Protein AF-A0A9P8KDK9-F1 (afdb_monomer_lite)

Structure (mmCIF, N/CA/C/O backbone):
data_AF-A0A9P8KDK9-F1
#
_entry.id   AF-A0A9P8KDK9-F1
#
loop_
_atom_site.group_PDB
_atom_site.id
_atom_site.type_symbol
_atom_site.label_atom_id
_atom_site.label_alt_id
_atom_site.label_comp_id
_atom_site.label_asym_id
_atom_site.label_entity_id
_atom_site.label_seq_id
_atom_site.pdbx_PDB_ins_code
_atom_site.Cartn_x
_atom_site.Cartn_y
_atom_site.Cartn_z
_atom_site.occupancy
_atom_site.B_iso_or_equiv
_atom_site.auth_seq_id
_atom_site.auth_comp_id
_atom_site.auth_asym_id
_atom_site.auth_atom_id
_atom_site.pdbx_PDB_model_num
ATOM 1 N N . MET A 1 1 ? -22.187 31.743 -81.366 1.00 43.03 1 MET A N 1
ATOM 2 C CA . MET A 1 1 ? -22.066 30.396 -80.766 1.00 43.03 1 MET A CA 1
ATOM 3 C C . MET A 1 1 ? -20.743 30.324 -80.025 1.00 43.03 1 MET A C 1
ATOM 5 O O . MET A 1 1 ? -19.782 30.905 -80.509 1.00 43.03 1 MET A O 1
ATOM 9 N N . SER A 1 2 ? -20.745 29.620 -78.890 1.00 43.44 2 SER A N 1
ATOM 10 C CA . SER A 1 2 ? -19.599 29.272 -78.032 1.00 43.44 2 SER A CA 1
ATOM 11 C C . SER A 1 2 ? -19.179 30.326 -77.003 1.00 43.44 2 SER A C 1
ATOM 13 O O . SER A 1 2 ? -18.434 31.257 -77.286 1.00 43.44 2 SER A O 1
ATOM 15 N N . GLY A 1 3 ? -19.681 30.134 -75.779 1.00 43.19 3 GLY A N 1
ATOM 16 C CA . GLY A 1 3 ? -19.192 30.788 -74.572 1.00 43.19 3 GLY A CA 1
ATOM 17 C C . GLY A 1 3 ? -17.950 30.091 -74.017 1.00 43.19 3 GLY A C 1
ATOM 18 O O . GLY A 1 3 ? -17.788 28.879 -74.155 1.00 43.19 3 GLY A O 1
ATOM 19 N N . SER A 1 4 ? -17.093 30.863 -73.358 1.00 47.72 4 SER A N 1
ATOM 20 C CA . SER A 1 4 ? -15.964 30.366 -72.577 1.00 47.72 4 SER A CA 1
ATOM 21 C C . SER A 1 4 ? -16.089 30.859 -71.135 1.00 47.72 4 SER A C 1
ATOM 23 O O . SER A 1 4 ? -16.195 32.045 -70.840 1.00 47.72 4 SER A O 1
ATOM 25 N N . ASN A 1 5 ? -16.158 29.879 -70.242 1.00 49.62 5 ASN A N 1
ATOM 26 C CA . ASN A 1 5 ? -16.384 29.981 -68.811 1.00 49.62 5 ASN A CA 1
ATOM 27 C C . ASN A 1 5 ? -15.038 30.186 -68.091 1.00 49.62 5 ASN A C 1
ATOM 29 O O . ASN A 1 5 ? -14.255 29.241 -67.999 1.00 49.62 5 ASN A O 1
ATOM 33 N N . THR A 1 6 ? -14.752 31.383 -67.573 1.00 49.34 6 THR A N 1
ATOM 34 C CA . THR A 1 6 ? -13.559 31.645 -66.744 1.00 49.34 6 THR A CA 1
ATOM 35 C C . THR A 1 6 ? -13.948 31.720 -65.269 1.00 49.34 6 THR A C 1
ATOM 37 O O . THR A 1 6 ? -14.396 32.742 -64.755 1.00 49.34 6 THR A O 1
ATOM 40 N N . ARG A 1 7 ? -13.780 30.594 -64.570 1.00 50.25 7 ARG A N 1
ATOM 41 C CA . ARG A 1 7 ? -13.957 30.463 -63.118 1.00 50.25 7 ARG A CA 1
ATOM 42 C C . ARG A 1 7 ? -12.777 31.134 -62.388 1.00 50.25 7 ARG A C 1
ATOM 44 O O . ARG A 1 7 ? -11.635 30.816 -62.719 1.00 50.25 7 ARG A O 1
ATOM 51 N N . PRO A 1 8 ? -12.995 32.000 -61.382 1.00 54.03 8 PRO A N 1
ATOM 52 C CA . PRO A 1 8 ? -11.895 32.544 -60.586 1.00 54.03 8 PRO A CA 1
ATOM 53 C C . PRO A 1 8 ? -11.251 31.447 -59.713 1.00 54.03 8 PRO A C 1
ATOM 55 O O . PRO A 1 8 ? -11.955 30.536 -59.256 1.00 54.03 8 PRO A O 1
ATOM 58 N N . PRO A 1 9 ? -9.930 31.501 -59.447 1.00 51.53 9 PRO A N 1
ATOM 59 C CA . PRO A 1 9 ? -9.278 30.524 -58.588 1.00 51.53 9 PRO A CA 1
ATOM 60 C C . PRO A 1 9 ? -9.748 30.698 -57.140 1.00 51.53 9 PRO A C 1
ATOM 62 O O . PRO A 1 9 ? -9.642 31.769 -56.542 1.00 5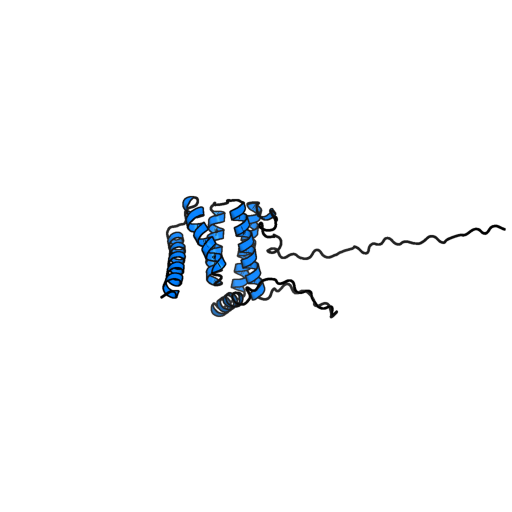1.53 9 PRO A O 1
ATOM 65 N N . ALA A 1 10 ? -10.254 29.612 -56.560 1.00 46.31 10 ALA A N 1
ATOM 66 C CA . ALA A 1 10 ? -10.565 29.536 -55.144 1.00 46.31 10 ALA A CA 1
ATOM 67 C C . ALA A 1 10 ? -9.268 29.664 -54.331 1.00 46.31 10 ALA A C 1
ATOM 69 O O . ALA A 1 10 ? -8.471 28.727 -54.259 1.00 46.31 10 ALA A O 1
ATOM 70 N N . ARG A 1 11 ? -9.071 30.814 -53.681 1.00 48.59 11 ARG A N 1
ATOM 71 C CA . ARG A 1 11 ? -8.107 30.973 -52.587 1.00 48.59 11 ARG A CA 1
ATOM 72 C C . ARG A 1 11 ? -8.566 30.089 -51.418 1.00 48.59 11 ARG A C 1
ATOM 74 O O . ARG A 1 11 ? -9.269 30.538 -50.520 1.00 48.59 11 ARG A O 1
ATOM 81 N N . ARG A 1 12 ? -8.196 28.806 -51.428 1.00 54.41 12 ARG A N 1
ATOM 82 C CA . ARG A 1 12 ? -8.195 27.986 -50.212 1.00 54.41 12 ARG A CA 1
ATOM 83 C C . ARG A 1 12 ? -6.975 28.410 -49.402 1.00 54.41 12 ARG A C 1
ATOM 85 O O . ARG A 1 12 ? -5.857 28.012 -49.711 1.00 54.41 12 ARG A O 1
ATOM 92 N N . GLY A 1 13 ? -7.186 29.266 -48.403 1.00 53.56 13 GLY A N 1
ATOM 93 C CA . GLY A 1 13 ? -6.210 29.412 -47.327 1.00 53.56 13 GLY A CA 1
ATOM 94 C C . GLY A 1 13 ? -5.983 28.041 -46.677 1.00 53.56 13 GLY A C 1
ATOM 95 O O . GLY A 1 13 ? -6.930 27.250 -46.612 1.00 53.56 13 GLY A O 1
ATOM 96 N N . PRO A 1 14 ? -4.759 27.710 -46.238 1.00 46.19 14 PRO A N 1
ATOM 97 C CA . PRO A 1 14 ? -4.524 26.459 -45.539 1.00 46.19 14 PRO A CA 1
ATOM 98 C C . PRO A 1 14 ? -5.409 26.431 -44.293 1.00 46.19 14 PRO A C 1
ATOM 100 O O . PRO A 1 14 ? -5.368 27.343 -43.466 1.00 46.19 14 PRO A O 1
ATOM 103 N N . SER A 1 15 ? -6.228 25.389 -44.171 1.00 53.44 15 SER A N 1
ATOM 104 C CA . SER A 1 15 ? -6.971 25.059 -42.960 1.00 53.44 15 SER A CA 1
ATOM 105 C C . SER A 1 15 ? -5.979 24.701 -41.848 1.00 53.44 15 SER A C 1
ATOM 107 O O . SER A 1 15 ? -5.764 23.539 -41.529 1.00 53.44 15 SER A O 1
ATOM 109 N N . GLY A 1 16 ? -5.348 25.716 -41.260 1.00 50.84 16 GLY A N 1
ATOM 110 C CA . GLY A 1 16 ? -4.468 25.615 -40.096 1.00 50.84 16 GLY A CA 1
ATOM 111 C C . GLY A 1 16 ? -5.229 25.631 -38.768 1.00 50.84 16 GLY A C 1
ATOM 112 O O . GLY A 1 16 ? -4.697 26.105 -37.772 1.00 50.84 16 GLY A O 1
ATOM 113 N N . ALA A 1 17 ? -6.478 25.157 -38.738 1.00 50.16 17 ALA A N 1
ATOM 114 C CA . ALA A 1 17 ? -7.355 25.241 -37.566 1.00 50.16 17 ALA A CA 1
ATOM 115 C C . ALA A 1 17 ? -7.417 23.945 -36.731 1.00 50.16 17 ALA A C 1
ATOM 117 O O . ALA A 1 17 ? -8.322 23.776 -35.925 1.00 50.16 17 ALA A O 1
ATOM 118 N N . TRP A 1 18 ? -6.439 23.046 -36.882 1.00 46.06 18 TRP A N 1
ATOM 119 C CA . TRP A 1 18 ? -6.194 21.940 -35.936 1.00 46.06 18 TRP A CA 1
ATOM 120 C C . TRP A 1 18 ? -5.033 22.253 -34.978 1.00 46.06 18 TRP A C 1
ATOM 122 O O . TRP A 1 18 ? -4.426 21.375 -34.367 1.00 46.06 18 TRP A O 1
ATOM 132 N N . GLY A 1 19 ? -4.688 23.536 -34.860 1.00 50.25 19 GLY A N 1
ATOM 133 C CA . GLY A 1 19 ? -3.654 24.022 -33.968 1.00 50.25 19 GLY A CA 1
ATOM 134 C C . GLY A 1 19 ? -4.139 24.066 -32.525 1.00 50.25 19 GLY A C 1
ATOM 135 O O . GLY A 1 19 ? -4.792 25.022 -32.126 1.00 50.25 19 GLY A O 1
ATOM 136 N N . ARG A 1 20 ? -3.685 23.081 -31.743 1.00 52.00 20 ARG A N 1
ATOM 137 C CA . ARG A 1 20 ? -3.610 23.081 -30.270 1.00 52.00 20 ARG A CA 1
ATOM 138 C C . ARG A 1 20 ? -4.911 22.713 -29.551 1.00 52.00 20 ARG A C 1
ATOM 140 O O . ARG A 1 20 ? -5.388 23.455 -28.695 1.00 52.00 20 ARG A O 1
ATOM 147 N N . LEU A 1 21 ? -5.382 21.480 -29.751 1.00 44.53 21 LEU A N 1
ATOM 148 C CA . LEU A 1 21 ? -5.966 20.778 -28.608 1.00 44.53 21 LEU A CA 1
ATOM 149 C C . LEU A 1 21 ? -4.841 20.702 -27.562 1.00 44.53 21 LEU A C 1
ATOM 151 O O . LEU A 1 21 ? -3.852 19.998 -27.777 1.00 44.53 21 LEU A O 1
ATOM 155 N N . ARG A 1 22 ? -4.907 21.513 -26.494 1.00 47.88 22 ARG A N 1
ATOM 156 C CA . ARG A 1 22 ? -4.013 21.320 -25.346 1.00 47.88 22 ARG A CA 1
ATOM 157 C C . ARG A 1 22 ? -4.176 19.857 -24.959 1.00 47.88 22 ARG A C 1
ATOM 159 O O . ARG A 1 22 ? -5.299 19.438 -24.687 1.00 47.88 22 ARG A O 1
ATOM 166 N N . GLN A 1 23 ? -3.086 19.088 -24.984 1.00 44.66 23 GLN A N 1
ATOM 167 C CA . GLN A 1 23 ? -3.099 17.765 -24.373 1.00 44.66 23 GLN A CA 1
ATOM 168 C C . GLN A 1 23 ? -3.705 17.942 -22.979 1.00 44.66 23 GLN A C 1
ATOM 170 O O . GLN A 1 23 ? -3.237 18.833 -22.253 1.00 44.66 23 GLN A O 1
ATOM 175 N N . PRO A 1 24 ? -4.757 17.180 -22.627 1.00 46.91 24 PRO A N 1
ATOM 176 C CA . PRO A 1 24 ? -5.253 17.187 -21.267 1.00 46.91 24 PRO A CA 1
ATOM 177 C C . PRO A 1 24 ? -4.039 16.994 -20.363 1.00 46.91 24 PRO A C 1
ATOM 179 O O . PRO A 1 24 ? -3.206 16.123 -20.628 1.00 46.91 24 PRO A O 1
ATOM 182 N N . GLN A 1 25 ? -3.867 17.864 -19.371 1.00 53.84 25 GLN A N 1
ATOM 183 C CA . GLN A 1 25 ? -2.883 17.625 -18.323 1.00 53.84 25 GLN A CA 1
ATOM 184 C C . GLN A 1 25 ? -3.418 16.436 -17.525 1.00 53.84 25 GLN A C 1
ATOM 186 O O . GLN A 1 25 ? -4.153 16.613 -16.562 1.00 53.84 25 GLN A O 1
ATOM 191 N N . ILE A 1 26 ? -3.159 15.229 -18.033 1.00 63.72 26 ILE A N 1
ATOM 192 C CA . ILE A 1 26 ? -3.580 13.979 -17.412 1.00 63.72 26 ILE A CA 1
ATOM 193 C C . ILE A 1 26 ? -2.848 13.911 -16.083 1.00 63.72 26 ILE A C 1
ATOM 195 O O . ILE A 1 26 ? -1.622 14.056 -16.033 1.00 63.72 26 ILE A O 1
ATOM 199 N N . ASP A 1 27 ? -3.611 13.720 -15.015 1.00 75.31 27 ASP A N 1
ATOM 200 C CA . ASP A 1 27 ? -3.065 13.611 -13.681 1.00 75.31 27 ASP A CA 1
ATOM 201 C C . ASP A 1 27 ? -1.980 12.508 -13.656 1.00 75.31 27 ASP A C 1
ATOM 203 O O . ASP A 1 27 ? -2.247 11.382 -14.083 1.00 75.31 27 ASP A O 1
ATOM 207 N N . PRO A 1 28 ? -0.769 12.792 -13.136 1.00 74.06 28 PRO A N 1
ATOM 208 C CA . PRO A 1 28 ? 0.263 11.818 -12.779 1.00 74.06 28 PRO A CA 1
ATOM 209 C C . PRO A 1 28 ? -0.184 10.413 -12.344 1.00 74.06 28 PRO A C 1
ATOM 211 O O . PRO A 1 28 ? 0.481 9.434 -12.695 1.00 74.06 28 PRO A O 1
ATOM 214 N N . LEU A 1 29 ? -1.259 10.317 -11.557 1.00 77.19 29 LEU A N 1
ATOM 215 C CA . LEU A 1 29 ? -1.807 9.077 -11.003 1.00 77.19 29 LEU A CA 1
ATOM 216 C C . LEU A 1 29 ? -2.883 8.435 -11.890 1.00 77.19 29 LEU A C 1
ATOM 218 O O . LEU A 1 29 ? -3.145 7.233 -11.786 1.00 77.19 29 LEU A O 1
ATOM 222 N N . GLU A 1 30 ? -3.442 9.200 -12.821 1.00 76.62 30 GLU A N 1
ATOM 223 C CA . GLU A 1 30 ? -4.403 8.747 -13.826 1.00 76.62 30 GLU A CA 1
ATOM 224 C C . GLU A 1 30 ? -3.751 8.330 -15.148 1.00 76.62 30 GLU A C 1
ATOM 226 O O . GLU A 1 30 ? -4.401 7.665 -15.950 1.00 76.62 30 GLU A O 1
ATOM 231 N N . VAL A 1 31 ? -2.460 8.634 -15.343 1.00 72.62 31 VAL A N 1
ATOM 232 C CA . VAL A 1 31 ? -1.668 8.280 -16.542 1.00 72.62 31 VAL A CA 1
ATOM 233 C C . VAL A 1 31 ? -1.753 6.792 -16.901 1.00 72.62 31 VAL A C 1
ATOM 235 O O . VAL A 1 31 ? -1.668 6.445 -18.079 1.00 72.62 31 VAL A O 1
ATOM 238 N N . TYR A 1 32 ? -1.908 5.914 -15.906 1.00 72.88 32 TYR A N 1
ATOM 239 C CA . TYR A 1 32 ? -2.019 4.473 -16.116 1.00 72.88 32 TYR A CA 1
ATOM 240 C C . TYR A 1 32 ? -3.462 3.994 -15.952 1.00 72.88 32 TYR A C 1
ATOM 242 O O . TYR A 1 32 ? -4.161 4.369 -15.009 1.00 72.88 32 TYR A O 1
ATOM 250 N N . GLY A 1 33 ? -3.898 3.138 -16.869 1.00 64.62 33 GLY A N 1
ATOM 251 C CA . GLY A 1 33 ? -5.125 2.352 -16.771 1.00 64.62 33 GLY A CA 1
ATOM 252 C C . GLY A 1 33 ? -4.976 1.121 -15.870 1.00 64.62 33 GLY A C 1
ATOM 253 O O . GLY A 1 33 ? -3.914 0.855 -15.311 1.00 64.62 33 GLY A O 1
ATOM 254 N N . LEU A 1 34 ? -6.070 0.371 -15.716 1.00 60.44 34 LEU A N 1
ATOM 255 C CA . LEU A 1 34 ? -6.060 -0.913 -15.011 1.00 60.44 34 LEU A CA 1
ATOM 256 C C . LEU A 1 34 ? -5.533 -2.011 -15.949 1.00 60.44 34 LEU A C 1
ATOM 258 O O . LEU A 1 34 ? -6.008 -2.085 -17.087 1.00 60.44 34 LEU A O 1
ATOM 262 N N . PRO A 1 35 ? -4.654 -2.915 -15.482 1.00 58.88 35 PRO A N 1
ATOM 263 C CA . PRO A 1 35 ? -4.254 -4.101 -16.241 1.00 58.88 35 PRO A CA 1
ATOM 264 C C . PRO A 1 35 ? -5.447 -4.945 -16.701 1.00 58.88 35 PRO A C 1
ATOM 266 O O . PRO A 1 35 ? -5.441 -5.464 -17.814 1.00 58.88 35 PRO A O 1
ATOM 269 N N . SER A 1 36 ? -6.517 -4.992 -15.898 1.00 53.47 36 SER A N 1
ATOM 270 C CA . SER A 1 36 ? -7.796 -5.633 -16.244 1.00 53.47 36 SER A CA 1
ATOM 271 C C . SER A 1 36 ? -8.436 -5.098 -17.544 1.00 53.47 36 SER A C 1
ATOM 273 O O . SER A 1 36 ? -9.212 -5.793 -18.192 1.00 53.47 36 SER A O 1
ATOM 275 N N . LYS A 1 37 ? -8.073 -3.882 -17.981 1.00 55.12 37 LYS A N 1
ATOM 276 C CA . LYS A 1 37 ? -8.523 -3.266 -19.244 1.00 55.12 37 LYS A CA 1
ATOM 277 C C . LYS A 1 37 ? -7.508 -3.384 -20.394 1.00 55.12 37 LYS A C 1
ATOM 279 O O . LYS A 1 37 ? -7.700 -2.752 -21.426 1.00 55.12 37 LYS A O 1
ATOM 284 N N . GLY A 1 38 ? -6.439 -4.167 -20.228 1.00 54.22 38 GLY A N 1
ATOM 285 C CA . GLY A 1 38 ? -5.400 -4.378 -21.245 1.00 54.22 38 GLY A CA 1
ATOM 286 C C . GLY A 1 38 ? -4.246 -3.368 -21.220 1.00 54.22 38 GLY A C 1
ATOM 287 O O . GLY A 1 38 ? -3.369 -3.430 -22.077 1.00 54.22 38 GLY A O 1
ATOM 288 N N . GLU A 1 39 ? -4.206 -2.456 -20.243 1.00 67.12 39 GLU A N 1
ATOM 289 C CA . GLU A 1 39 ? -3.112 -1.491 -20.094 1.00 67.12 39 GLU A CA 1
ATOM 290 C C . GLU A 1 39 ? -1.910 -2.133 -19.379 1.00 67.12 39 GLU A C 1
ATOM 292 O O . GLU A 1 39 ? -1.951 -2.392 -18.176 1.00 67.12 39 GLU A O 1
ATOM 297 N N . THR A 1 40 ? -0.815 -2.374 -20.103 1.00 70.75 40 THR A N 1
ATOM 298 C CA . THR A 1 40 ? 0.363 -3.096 -19.583 1.00 70.75 40 THR A CA 1
ATOM 299 C C . THR A 1 40 ? 1.550 -2.198 -19.239 1.00 70.75 40 THR A C 1
ATOM 301 O O . THR A 1 40 ? 2.555 -2.692 -18.736 1.00 70.75 40 THR A O 1
ATOM 304 N N . ARG A 1 41 ? 1.461 -0.875 -19.439 1.00 75.38 41 ARG A N 1
ATOM 305 C CA . ARG A 1 41 ? 2.586 0.047 -19.179 1.00 75.38 41 ARG A CA 1
ATOM 306 C C . ARG A 1 41 ? 3.052 0.052 -17.721 1.00 75.38 41 ARG A C 1
ATOM 308 O O . ARG A 1 41 ? 4.222 0.302 -17.464 1.00 75.38 41 ARG A O 1
ATOM 315 N N . LEU A 1 42 ? 2.165 -0.270 -16.776 1.00 80.25 42 LEU A N 1
ATOM 316 C CA . LEU A 1 42 ? 2.501 -0.392 -15.353 1.00 80.25 42 LEU A CA 1
ATOM 317 C C . LEU A 1 42 ? 3.144 -1.752 -14.990 1.00 80.25 42 LEU A C 1
ATOM 319 O O . LEU A 1 42 ? 3.463 -1.990 -13.829 1.00 80.25 42 LEU A O 1
ATOM 323 N N . ALA A 1 43 ? 3.348 -2.659 -15.952 1.00 80.19 43 ALA A N 1
ATOM 324 C CA . ALA A 1 43 ? 4.014 -3.942 -15.711 1.00 80.19 43 ALA A CA 1
ATOM 325 C C . ALA A 1 43 ? 5.540 -3.812 -15.555 1.00 80.19 43 ALA A C 1
ATOM 327 O O . ALA A 1 43 ? 6.167 -4.686 -14.961 1.00 80.19 43 ALA A O 1
ATOM 328 N N . ASP A 1 44 ? 6.142 -2.733 -16.065 1.00 87.00 44 ASP A N 1
ATOM 329 C CA . ASP A 1 44 ? 7.583 -2.505 -15.954 1.00 87.00 44 ASP A CA 1
ATOM 330 C C . ASP A 1 44 ? 8.002 -2.190 -14.497 1.00 87.00 44 ASP A C 1
ATOM 332 O O . ASP A 1 44 ? 7.456 -1.258 -13.896 1.00 87.00 44 ASP A O 1
ATOM 336 N N . PRO A 1 45 ? 8.987 -2.908 -13.916 1.00 86.69 45 PRO A N 1
ATOM 337 C CA . PRO A 1 45 ? 9.395 -2.731 -12.521 1.00 86.69 45 PRO A CA 1
ATOM 338 C C . PRO A 1 45 ? 9.839 -1.313 -12.151 1.00 86.69 45 PRO A C 1
ATOM 340 O O . PRO A 1 45 ? 9.504 -0.840 -11.063 1.00 86.69 45 PRO A O 1
ATOM 343 N N . LYS A 1 46 ? 10.555 -0.616 -13.045 1.00 89.00 46 LYS A N 1
ATOM 344 C CA . LYS A 1 46 ? 10.997 0.769 -12.797 1.00 89.00 46 LYS A CA 1
ATOM 345 C C . LYS A 1 46 ? 9.805 1.716 -12.780 1.00 89.00 46 LYS A C 1
ATOM 347 O O . LYS A 1 46 ? 9.681 2.561 -11.899 1.00 89.00 46 LYS A O 1
ATOM 352 N N . THR A 1 47 ? 8.890 1.523 -13.724 1.00 88.88 47 THR A N 1
ATOM 353 C CA . THR A 1 47 ? 7.642 2.282 -13.799 1.00 88.88 47 THR A CA 1
ATOM 354 C C . THR A 1 47 ? 6.782 2.088 -12.545 1.00 88.88 47 THR A C 1
ATOM 356 O O . THR A 1 47 ? 6.220 3.060 -12.043 1.00 88.88 47 THR A O 1
ATOM 359 N N . GLN A 1 48 ? 6.721 0.873 -11.988 1.00 90.94 48 GLN A N 1
ATOM 360 C CA . GLN A 1 48 ? 6.030 0.595 -10.720 1.00 90.94 48 GLN A CA 1
ATOM 361 C C . GLN A 1 48 ? 6.630 1.372 -9.547 1.00 90.94 48 GLN A C 1
ATOM 363 O O . GLN A 1 48 ? 5.885 1.950 -8.757 1.00 90.94 48 GLN A O 1
ATOM 368 N N . GLU A 1 49 ? 7.958 1.398 -9.439 1.00 92.50 49 GLU A N 1
ATOM 369 C CA . GLU A 1 49 ? 8.674 2.110 -8.376 1.00 92.50 49 GLU A CA 1
ATOM 370 C C . GLU A 1 49 ? 8.410 3.613 -8.441 1.00 92.50 49 GLU A C 1
ATOM 372 O O . GLU A 1 49 ? 7.930 4.197 -7.469 1.00 92.50 49 GLU A O 1
ATOM 377 N N . THR A 1 50 ? 8.585 4.221 -9.616 1.00 91.81 50 THR A N 1
ATOM 378 C CA . THR A 1 50 ? 8.279 5.644 -9.819 1.00 91.81 50 THR A CA 1
ATOM 379 C C . THR A 1 50 ? 6.802 5.953 -9.568 1.00 91.81 50 THR A C 1
ATOM 381 O O . THR A 1 50 ? 6.458 6.996 -9.011 1.00 91.81 50 THR A O 1
ATOM 384 N N . TYR A 1 51 ? 5.891 5.062 -9.967 1.00 91.75 51 TYR A N 1
ATOM 385 C CA . TYR A 1 51 ? 4.465 5.255 -9.717 1.00 91.75 51 TYR A CA 1
ATOM 386 C C . TYR A 1 51 ? 4.136 5.194 -8.222 1.00 91.75 51 TYR A C 1
ATOM 388 O O . TYR A 1 51 ? 3.383 6.031 -7.725 1.00 91.75 51 TYR A O 1
ATOM 396 N N . PHE A 1 52 ? 4.747 4.263 -7.488 1.00 93.94 52 PHE A N 1
ATOM 397 C CA . PHE A 1 52 ? 4.597 4.162 -6.042 1.00 93.94 52 PHE A CA 1
ATOM 398 C C . PHE A 1 52 ? 5.112 5.405 -5.312 1.00 93.94 52 PHE A C 1
ATOM 400 O O . PHE A 1 52 ? 4.417 5.925 -4.442 1.00 93.94 52 PHE A O 1
ATOM 407 N N . GLU A 1 53 ? 6.269 5.942 -5.700 1.00 93.81 53 GLU A N 1
ATOM 408 C CA . GLU A 1 53 ? 6.791 7.191 -5.130 1.00 93.81 53 GLU A CA 1
ATOM 409 C C . GLU A 1 53 ? 5.803 8.352 -5.294 1.00 93.81 53 GLU A C 1
ATOM 411 O O . GLU A 1 53 ? 5.579 9.121 -4.358 1.00 93.81 53 GLU A O 1
ATOM 416 N N . ARG A 1 54 ? 5.137 8.445 -6.453 1.00 92.62 54 ARG A N 1
ATOM 417 C CA . ARG A 1 54 ? 4.101 9.460 -6.704 1.00 92.62 54 ARG A CA 1
ATOM 418 C C . ARG A 1 54 ? 2.865 9.261 -5.830 1.00 92.62 54 ARG A C 1
ATOM 420 O O . ARG A 1 54 ? 2.331 10.247 -5.322 1.00 92.62 54 ARG A O 1
ATOM 427 N N . ILE A 1 55 ? 2.429 8.013 -5.635 1.00 91.06 55 ILE A N 1
ATOM 428 C CA . ILE A 1 55 ? 1.329 7.671 -4.717 1.00 91.06 55 ILE A CA 1
ATOM 429 C C . ILE A 1 55 ? 1.676 8.139 -3.301 1.00 91.06 55 ILE A C 1
ATOM 431 O O . ILE A 1 55 ? 0.887 8.851 -2.682 1.00 91.06 55 ILE A O 1
ATOM 435 N N . VAL A 1 56 ? 2.858 7.768 -2.798 1.00 92.56 56 VAL A N 1
ATOM 436 C CA . VAL A 1 56 ? 3.300 8.118 -1.442 1.00 92.56 56 VAL A CA 1
ATOM 437 C C . VAL A 1 56 ? 3.416 9.631 -1.287 1.00 92.56 56 VAL A C 1
ATOM 439 O O . VAL A 1 56 ? 2.893 10.180 -0.321 1.00 92.56 56 VAL A O 1
ATOM 442 N N . ALA A 1 57 ? 4.035 10.323 -2.245 1.00 91.19 57 ALA A N 1
ATOM 443 C CA . ALA A 1 57 ? 4.177 11.776 -2.205 1.00 91.19 57 ALA A CA 1
ATOM 444 C C . ALA A 1 57 ? 2.816 12.482 -2.128 1.00 91.19 57 ALA A C 1
ATOM 446 O O . ALA A 1 57 ? 2.634 13.395 -1.320 1.00 91.19 57 ALA A O 1
ATOM 447 N N . ARG A 1 58 ? 1.838 12.037 -2.927 1.00 90.00 58 ARG A N 1
ATOM 448 C CA . ARG A 1 58 ? 0.488 12.604 -2.889 1.00 90.00 58 ARG A CA 1
ATOM 449 C C . ARG A 1 58 ? -0.231 12.287 -1.581 1.00 90.00 58 ARG A C 1
ATOM 451 O O . ARG A 1 58 ? -0.824 13.187 -0.999 1.00 90.00 58 ARG A O 1
ATOM 458 N N . TYR A 1 59 ? -0.132 11.055 -1.089 1.00 88.88 59 TYR A N 1
ATOM 459 C CA . TYR A 1 59 ? -0.697 10.671 0.204 1.00 88.88 59 TYR A CA 1
ATOM 460 C C . TYR A 1 59 ? -0.129 11.520 1.349 1.00 88.88 59 TYR A C 1
ATOM 462 O O . TYR A 1 59 ? -0.883 12.053 2.154 1.00 88.88 59 TYR A O 1
ATOM 470 N N . MET A 1 60 ? 1.188 11.734 1.386 1.00 90.75 60 MET A N 1
ATOM 471 C CA . MET A 1 60 ? 1.810 12.579 2.411 1.00 90.75 60 MET A CA 1
ATOM 472 C C . MET A 1 60 ? 1.379 14.041 2.291 1.00 90.75 60 MET A C 1
ATOM 474 O O . MET A 1 60 ? 1.127 14.685 3.306 1.00 90.75 60 MET A O 1
ATOM 478 N N . LYS A 1 61 ? 1.236 14.560 1.066 1.00 89.56 61 LYS A N 1
ATOM 479 C CA . LYS A 1 61 ? 0.698 15.907 0.835 1.00 89.56 61 LYS A CA 1
ATOM 480 C C . LYS A 1 61 ? -0.751 16.029 1.318 1.00 89.56 61 LYS A C 1
ATOM 482 O O . LYS A 1 61 ? -1.089 17.028 1.947 1.00 89.56 61 LYS A O 1
ATOM 487 N N . PHE A 1 62 ? -1.578 15.016 1.064 1.00 87.50 62 PHE A N 1
ATOM 488 C CA . PHE A 1 62 ? -2.945 14.946 1.573 1.00 87.50 62 PHE A CA 1
ATOM 489 C C . PHE A 1 62 ? -2.959 14.971 3.108 1.00 87.50 62 PHE A C 1
ATOM 491 O O . PHE A 1 62 ? -3.638 15.815 3.696 1.00 87.50 62 PHE A O 1
ATOM 498 N N . CYS A 1 63 ? -2.137 14.143 3.759 1.00 87.50 63 CYS A N 1
ATOM 499 C CA . CYS A 1 63 ? -2.008 14.152 5.215 1.00 87.50 63 CYS A CA 1
ATOM 500 C C . CYS A 1 63 ? -1.548 15.517 5.749 1.00 87.50 63 CYS A C 1
ATOM 502 O O . CYS A 1 63 ? -2.121 16.027 6.702 1.00 87.50 63 CYS A O 1
ATOM 504 N N . ALA A 1 64 ? -0.565 16.152 5.106 1.00 87.88 64 ALA A N 1
ATOM 505 C CA . ALA A 1 64 ? -0.060 17.466 5.508 1.00 87.88 64 ALA A CA 1
ATOM 506 C C . ALA A 1 64 ? -1.090 18.600 5.343 1.00 87.88 64 ALA A C 1
ATOM 508 O O . ALA A 1 64 ? -1.005 19.609 6.039 1.00 87.88 64 ALA A O 1
ATOM 509 N N . SER A 1 65 ? -2.062 18.447 4.437 1.00 86.25 65 SER A N 1
ATOM 510 C CA . SER A 1 65 ? -3.153 19.417 4.257 1.00 86.25 65 SER A CA 1
ATOM 511 C C . SER A 1 65 ? -4.248 19.334 5.329 1.00 86.25 65 SER A C 1
ATOM 513 O O . SER A 1 65 ? -5.069 20.244 5.416 1.00 86.25 65 SER A O 1
ATOM 515 N N . HIS A 1 66 ? -4.227 18.299 6.179 1.00 84.94 66 HIS A N 1
ATOM 516 C CA . HIS A 1 66 ? -5.143 18.122 7.308 1.00 84.94 66 HIS A CA 1
ATOM 517 C C . HIS A 1 66 ? -4.343 18.185 8.623 1.00 84.94 66 HIS A C 1
ATOM 519 O O . HIS A 1 66 ? -3.846 17.166 9.101 1.00 84.94 66 HIS A O 1
ATOM 525 N N . PRO A 1 67 ? -4.171 19.383 9.211 1.00 76.50 67 PRO A N 1
ATOM 526 C CA . PRO A 1 67 ? -3.248 19.592 10.328 1.00 76.50 67 PRO A CA 1
ATOM 527 C C . PRO A 1 67 ? -3.724 18.988 11.658 1.00 76.50 67 PRO A C 1
ATOM 529 O O . PRO A 1 67 ? -2.911 18.810 12.562 1.00 76.50 67 PRO A O 1
ATOM 532 N N . SER A 1 68 ? -5.017 18.676 11.800 1.00 84.06 68 SER A N 1
ATOM 533 C CA . SER A 1 68 ? -5.563 17.991 12.974 1.00 84.06 68 SER A CA 1
ATOM 534 C C . SER A 1 68 ? -5.926 16.543 12.651 1.00 84.06 68 SER A C 1
ATOM 536 O O . SER A 1 68 ? -6.448 16.245 11.575 1.00 84.06 68 SER A O 1
ATOM 538 N N . GLY A 1 69 ? -5.689 15.646 13.615 1.00 80.75 69 GLY A N 1
ATOM 539 C CA . GLY A 1 69 ? -6.058 14.233 13.495 1.00 80.75 69 GLY A CA 1
ATOM 540 C C . GLY A 1 69 ? -7.549 14.040 13.210 1.00 80.75 69 GLY A C 1
ATOM 541 O O . GLY A 1 69 ? -7.893 13.243 12.350 1.00 80.75 69 GLY A O 1
ATOM 542 N N . GLU A 1 70 ? -8.417 14.838 13.838 1.00 81.75 70 GLU A N 1
ATOM 543 C CA . GLU A 1 70 ? -9.871 14.796 13.621 1.00 81.75 70 GLU A CA 1
ATOM 544 C C . GLU A 1 70 ? -10.274 15.188 12.192 1.00 81.75 70 GLU A C 1
ATOM 546 O O . GLU A 1 70 ? -11.136 14.549 11.595 1.00 81.75 70 GLU A O 1
ATOM 551 N N . SER A 1 71 ? -9.634 16.212 11.612 1.00 81.75 71 SER A N 1
ATOM 552 C CA . SER A 1 71 ? -9.905 16.644 10.232 1.00 81.75 71 SER A CA 1
ATOM 553 C C . SER A 1 71 ? -9.435 15.598 9.220 1.00 81.75 71 SER A C 1
ATOM 555 O O . SER A 1 71 ? -10.134 15.304 8.251 1.00 81.75 71 SER A O 1
ATOM 557 N N . LEU A 1 72 ? -8.281 14.977 9.481 1.00 82.88 72 LEU A N 1
ATOM 558 C CA . LEU A 1 72 ? -7.763 13.880 8.670 1.00 82.88 72 LEU A CA 1
ATOM 559 C C . LEU A 1 72 ? -8.680 12.650 8.743 1.00 82.88 72 LEU A C 1
ATOM 561 O O . LEU A 1 72 ? -8.984 12.037 7.721 1.00 82.88 72 LEU A O 1
ATOM 565 N N . GLU A 1 73 ? -9.143 12.305 9.944 1.00 81.31 73 GLU A N 1
ATOM 566 C CA . GLU A 1 73 ? -10.050 11.181 10.161 1.00 81.31 73 GLU A CA 1
ATOM 567 C C . GLU A 1 73 ? -11.400 11.415 9.472 1.00 81.31 73 GLU A C 1
ATOM 569 O O . GLU A 1 73 ? -11.882 10.550 8.744 1.00 81.31 73 GLU A O 1
ATOM 574 N N . ALA A 1 74 ? -11.979 12.611 9.618 1.00 81.56 74 ALA A N 1
ATOM 575 C CA . ALA A 1 74 ? -13.207 12.998 8.928 1.00 81.56 74 ALA A CA 1
ATOM 576 C C . ALA A 1 74 ? -13.053 12.928 7.400 1.00 81.56 74 ALA A C 1
ATOM 578 O O . ALA A 1 74 ? -13.949 12.436 6.707 1.00 81.56 74 ALA A O 1
ATOM 579 N N . ALA A 1 75 ? -11.904 13.357 6.869 1.00 81.06 75 ALA A N 1
ATOM 580 C CA . ALA A 1 75 ? -11.610 13.258 5.446 1.00 81.06 75 ALA A CA 1
ATOM 581 C C . ALA A 1 75 ? -11.518 11.795 4.982 1.00 81.06 75 ALA A C 1
ATOM 583 O O . ALA A 1 75 ? -12.068 11.462 3.931 1.00 81.06 75 ALA A O 1
ATOM 584 N N . PHE A 1 76 ? -10.918 10.900 5.774 1.00 81.25 76 PHE A N 1
ATOM 585 C CA . PHE A 1 76 ? -10.918 9.463 5.486 1.00 81.25 76 PHE A CA 1
ATOM 586 C C . PHE A 1 76 ? -12.325 8.848 5.532 1.00 81.25 76 PHE A C 1
ATOM 588 O O . PHE A 1 76 ? -12.672 8.084 4.631 1.00 81.25 76 PHE A O 1
ATOM 595 N N . HIS A 1 77 ? -13.160 9.214 6.511 1.00 77.31 77 HIS A N 1
ATOM 596 C CA . HIS A 1 77 ? -14.539 8.708 6.625 1.00 77.31 77 HIS A CA 1
ATOM 597 C C . HIS A 1 77 ? -15.452 9.186 5.493 1.00 77.31 77 HIS A C 1
ATOM 599 O O . HIS A 1 77 ? -16.352 8.458 5.079 1.00 77.31 77 HIS A O 1
ATOM 605 N N . SER A 1 78 ? -15.214 10.385 4.952 1.00 73.81 78 SER A N 1
ATOM 606 C CA . SER A 1 78 ? -16.025 10.947 3.860 1.00 73.81 78 SER A CA 1
ATOM 607 C C . SER A 1 78 ? -15.999 10.113 2.567 1.00 73.81 78 SER A C 1
ATOM 609 O O . SER A 1 78 ? -16.870 10.259 1.711 1.00 73.81 78 SER A O 1
ATOM 611 N N . LEU A 1 79 ? -15.026 9.209 2.434 1.00 68.12 79 LEU A N 1
ATOM 612 C CA . LEU A 1 79 ? -14.820 8.377 1.249 1.00 68.12 79 LEU A CA 1
ATOM 613 C C . LEU A 1 79 ? -15.716 7.140 1.218 1.00 68.12 79 LEU A C 1
ATOM 615 O O . LEU A 1 79 ? -16.075 6.686 0.133 1.00 68.12 79 LEU A O 1
ATOM 619 N N . ASP A 1 80 ? -16.083 6.613 2.388 1.00 59.88 80 ASP A N 1
ATOM 620 C CA . ASP A 1 80 ? -16.871 5.380 2.521 1.00 59.88 80 ASP A CA 1
ATOM 621 C C . ASP A 1 80 ? -18.251 5.542 1.847 1.00 59.88 80 ASP A C 1
ATOM 623 O O . ASP A 1 80 ? -18.736 4.669 1.129 1.00 59.88 80 ASP A O 1
ATOM 627 N N . ILE A 1 81 ? -18.820 6.749 1.951 1.00 46.72 81 ILE A N 1
ATOM 628 C CA . ILE A 1 81 ? -20.162 7.106 1.463 1.00 46.72 81 ILE A CA 1
ATOM 629 C C . ILE A 1 81 ? -20.211 7.281 -0.069 1.00 46.72 81 ILE A C 1
ATOM 631 O O . ILE A 1 81 ? -21.274 7.150 -0.676 1.00 46.72 81 ILE A O 1
ATOM 635 N N . ASN A 1 82 ? -19.075 7.528 -0.730 1.00 44.97 82 ASN A N 1
ATOM 636 C CA . ASN A 1 82 ? -19.033 7.861 -2.160 1.00 44.97 82 ASN A CA 1
ATOM 637 C C . ASN A 1 82 ? -18.628 6.688 -3.069 1.00 44.97 82 ASN A C 1
ATOM 639 O O . ASN A 1 82 ? -18.404 6.878 -4.265 1.00 44.97 82 ASN A O 1
ATOM 643 N N . SER A 1 83 ? -18.577 5.469 -2.529 1.00 43.03 83 SER A N 1
ATOM 644 C CA . SER A 1 83 ? -18.243 4.221 -3.228 1.00 43.03 83 SER A CA 1
ATOM 645 C C . SER A 1 83 ? -19.365 3.705 -4.158 1.00 43.03 83 SER A C 1
ATOM 647 O O . SER A 1 83 ? -19.499 2.504 -4.392 1.00 43.03 83 SER A O 1
ATOM 649 N N . SER A 1 84 ? -20.159 4.603 -4.757 1.00 38.47 84 SER A N 1
ATOM 650 C CA . SER A 1 84 ? -21.124 4.244 -5.801 1.00 38.47 84 SER A CA 1
ATOM 651 C C . SER A 1 84 ? -20.507 4.375 -7.201 1.00 38.47 84 SER A C 1
ATOM 653 O O . SER A 1 84 ? -19.986 5.411 -7.606 1.00 38.47 84 SER A O 1
ATOM 655 N N . SER A 1 85 ? -20.536 3.244 -7.907 1.00 34.81 85 SER A N 1
ATOM 656 C CA . SER A 1 85 ? -20.241 2.993 -9.323 1.00 34.81 85 SER A CA 1
ATOM 657 C C . SER A 1 85 ? -20.288 4.211 -10.272 1.00 34.81 85 SER A C 1
ATOM 659 O O . SER A 1 85 ? -21.258 4.971 -10.235 1.00 34.81 85 SER A O 1
ATOM 661 N N . PRO A 1 86 ? -19.346 4.349 -11.232 1.00 38.12 86 PRO A N 1
ATOM 662 C CA . PRO A 1 86 ? -19.521 5.264 -12.354 1.00 38.12 86 PRO A CA 1
ATOM 663 C C . PRO A 1 86 ? -20.628 4.733 -13.281 1.00 38.12 86 PRO A C 1
ATOM 665 O O . PRO A 1 86 ? -20.363 4.004 -14.238 1.00 38.12 86 PRO A O 1
ATOM 668 N N . SER A 1 87 ? -21.887 5.088 -13.010 1.00 29.88 87 SER A N 1
ATOM 669 C CA . SER A 1 87 ? -22.958 4.926 -13.995 1.00 29.88 87 SER A CA 1
ATOM 670 C C . SER A 1 87 ? -22.769 5.971 -15.105 1.00 29.88 87 SER A C 1
ATOM 672 O O . SER A 1 87 ? -22.598 7.151 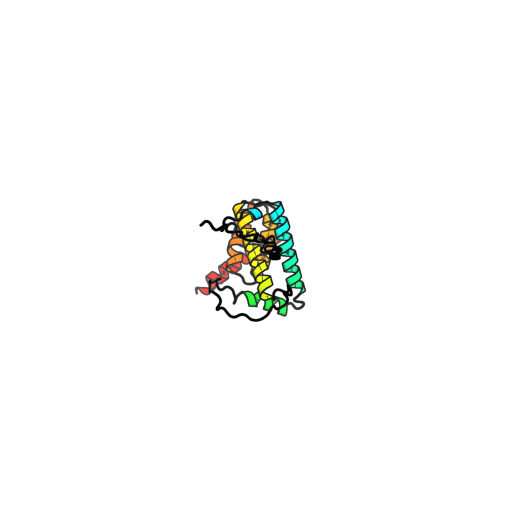-14.784 1.00 29.88 87 SER A O 1
ATOM 674 N N . PRO A 1 88 ? -22.802 5.598 -16.394 1.00 40.31 88 PRO A N 1
ATOM 675 C CA . PRO A 1 88 ? -22.686 6.551 -17.485 1.00 40.31 88 PRO A CA 1
ATOM 676 C C . PRO A 1 88 ? -24.043 7.224 -17.718 1.00 40.31 88 PRO A C 1
ATOM 678 O O . PRO A 1 88 ? -24.857 6.744 -18.503 1.00 40.31 88 PRO A O 1
ATOM 681 N N . THR A 1 89 ? -24.307 8.336 -17.039 1.00 36.50 89 THR A N 1
ATOM 682 C CA . THR A 1 89 ? -25.432 9.218 -17.380 1.00 36.50 89 THR A CA 1
ATOM 683 C C . THR A 1 89 ? -24.954 10.283 -18.375 1.00 36.50 89 THR A C 1
ATOM 685 O O . THR A 1 89 ? -23.972 10.974 -18.099 1.00 36.50 89 THR A O 1
ATOM 688 N N . PRO A 1 90 ? -25.595 10.434 -19.550 1.00 43.09 90 PRO A N 1
ATOM 689 C CA . PRO A 1 90 ? -25.224 11.471 -20.509 1.00 43.09 90 PRO A CA 1
ATOM 690 C C . PRO A 1 90 ? -25.612 12.864 -19.970 1.00 43.09 90 PRO A C 1
ATOM 692 O O . PRO A 1 90 ? -26.680 13.002 -19.370 1.00 43.09 90 PRO A O 1
ATOM 695 N N . PRO A 1 91 ? -24.786 13.910 -20.172 1.00 48.66 91 PRO A N 1
ATOM 696 C CA . PRO A 1 91 ? -25.103 15.250 -19.690 1.00 48.66 91 PRO A CA 1
ATOM 697 C C . PRO A 1 91 ? -26.187 15.917 -20.558 1.00 48.66 91 PRO A C 1
ATOM 699 O O . PRO A 1 91 ? -26.155 15.777 -21.786 1.00 48.66 91 PRO A O 1
ATOM 702 N N . PRO A 1 92 ? -27.120 16.691 -19.969 1.00 41.78 92 PRO A N 1
ATOM 703 C CA . PRO A 1 92 ? -27.988 17.567 -20.737 1.00 41.78 92 PRO A CA 1
ATOM 704 C C . PRO A 1 92 ? -27.181 18.758 -21.273 1.00 41.78 92 PRO A C 1
ATOM 706 O O . PRO A 1 92 ? -26.353 19.354 -20.583 1.00 41.78 92 PRO A O 1
ATOM 709 N N . LEU A 1 93 ? -27.435 19.093 -22.535 1.00 41.75 93 LEU A N 1
ATOM 710 C CA . LEU A 1 93 ? -26.872 20.235 -23.246 1.00 41.75 93 LEU A CA 1
ATOM 711 C C . LEU A 1 93 ? -27.319 21.542 -22.577 1.00 41.75 93 LEU A C 1
ATOM 713 O O . LEU A 1 93 ? -28.479 21.914 -22.708 1.00 41.75 93 LEU A O 1
ATOM 717 N N . ASN A 1 94 ? -26.409 22.263 -21.919 1.00 44.97 94 ASN A N 1
ATOM 718 C CA . ASN A 1 94 ? -26.572 23.697 -21.671 1.00 44.97 94 ASN A CA 1
ATOM 719 C C . ASN A 1 94 ? -25.212 24.420 -21.717 1.00 44.97 94 ASN A C 1
ATOM 721 O O . ASN A 1 94 ? -24.261 23.963 -21.079 1.00 44.97 94 ASN A O 1
ATOM 725 N N . PRO A 1 95 ? -25.082 25.539 -22.460 1.00 52.88 95 PRO A N 1
ATOM 726 C CA . PRO A 1 95 ? -23.824 26.255 -22.603 1.00 52.88 95 PRO A CA 1
ATOM 727 C C . PRO A 1 95 ? -23.735 27.389 -21.572 1.00 52.88 95 PRO A C 1
ATOM 729 O O . PRO A 1 95 ? -24.431 28.395 -21.687 1.00 52.88 95 PRO A O 1
ATOM 732 N N . ALA A 1 96 ? -22.847 27.273 -20.582 1.00 36.75 96 ALA A N 1
ATOM 733 C CA . ALA A 1 96 ? -22.525 28.393 -19.699 1.00 36.75 96 ALA A CA 1
ATOM 734 C C . ALA A 1 96 ? -21.045 28.400 -19.275 1.00 36.75 96 ALA A C 1
ATOM 736 O O . ALA A 1 96 ? -20.624 27.627 -18.428 1.00 36.75 96 ALA A O 1
ATOM 737 N N . LYS A 1 97 ? -20.319 29.353 -19.879 1.00 34.94 97 LYS A N 1
ATOM 738 C CA . LYS A 1 97 ? -19.150 30.123 -19.404 1.00 34.94 97 LYS A CA 1
ATOM 739 C C . LYS A 1 97 ? -17.870 29.368 -18.957 1.00 34.94 97 LYS A C 1
ATOM 741 O O . LYS A 1 97 ? -17.912 28.552 -18.045 1.00 34.94 97 LYS A O 1
ATOM 746 N N . PRO A 1 98 ? -16.688 29.709 -19.516 1.00 40.34 98 PRO A N 1
ATOM 747 C CA . PRO A 1 98 ? -15.424 29.088 -19.126 1.00 40.34 98 PRO A CA 1
ATOM 748 C C . PRO A 1 98 ? -14.984 29.569 -17.736 1.00 40.34 98 PRO A C 1
ATOM 750 O O . PRO A 1 98 ? -14.659 30.743 -17.554 1.00 40.34 98 PRO A O 1
ATOM 753 N N . GLN A 1 99 ? -14.970 28.659 -16.761 1.00 35.53 99 GLN A N 1
ATOM 754 C CA . GLN A 1 99 ? -14.273 28.853 -15.490 1.00 35.53 99 GLN A CA 1
ATOM 755 C C . GLN A 1 99 ? -12.787 28.471 -15.639 1.00 35.53 99 GLN A C 1
ATOM 757 O O . GLN A 1 99 ? -12.472 27.502 -16.337 1.00 35.53 99 GLN A O 1
ATOM 762 N N . PRO A 1 100 ? -11.856 29.213 -15.015 1.00 40.41 100 PRO A N 1
ATOM 763 C CA . PRO A 1 100 ? -10.445 28.849 -15.002 1.00 40.41 100 PRO A CA 1
ATOM 764 C C . PRO A 1 100 ? -10.228 27.595 -14.138 1.00 40.41 100 PRO A C 1
ATOM 766 O O . PRO A 1 100 ? -10.599 27.574 -12.967 1.00 40.41 100 PRO A O 1
ATOM 769 N N . LEU A 1 101 ? -9.619 26.556 -14.724 1.00 41.41 101 LEU A N 1
ATOM 770 C CA . LEU A 1 101 ? -9.143 25.366 -14.012 1.00 41.41 101 LEU A CA 1
ATOM 771 C C . LEU A 1 101 ? -8.055 25.767 -13.005 1.00 41.41 101 LEU A C 1
ATOM 773 O O . LEU A 1 101 ? -6.888 25.923 -13.368 1.00 41.41 101 LEU A O 1
ATOM 777 N N . SER A 1 102 ? -8.436 25.877 -11.740 1.00 38.22 102 SER A N 1
ATOM 778 C CA . SER A 1 102 ? -7.519 25.714 -10.616 1.00 38.22 102 SER A CA 1
ATOM 779 C C . SER A 1 102 ? -7.415 24.217 -10.332 1.00 38.22 102 SER A C 1
ATOM 781 O O . SER A 1 102 ? -8.408 23.575 -10.005 1.00 38.22 102 SER A O 1
ATOM 783 N N . THR A 1 103 ? -6.226 23.637 -10.497 1.00 46.84 103 THR A N 1
ATOM 784 C CA . THR A 1 103 ? -5.907 22.233 -10.181 1.00 46.84 103 THR A CA 1
ATOM 785 C C . THR A 1 103 ? -5.821 22.010 -8.668 1.00 46.84 103 THR A C 1
ATOM 787 O O . THR A 1 103 ? -4.763 21.663 -8.142 1.00 46.84 103 THR A O 1
ATOM 790 N N . THR A 1 104 ? -6.924 22.239 -7.968 1.00 46.22 104 THR A N 1
ATOM 791 C CA . THR A 1 104 ? -7.099 21.853 -6.570 1.00 46.22 104 THR A CA 1
ATOM 792 C C . THR A 1 104 ? -8.243 20.851 -6.568 1.00 46.22 104 THR A C 1
ATOM 794 O O . THR A 1 104 ? -9.405 21.243 -6.598 1.00 46.22 104 THR A O 1
ATOM 797 N N . SER A 1 105 ? -7.920 19.560 -6.665 1.00 53.88 105 SER A N 1
ATOM 798 C CA . SER A 1 105 ? -8.897 18.502 -6.407 1.00 53.88 105 SER A CA 1
ATOM 799 C C . SER A 1 105 ? -9.435 18.697 -4.990 1.00 53.88 105 SER A C 1
ATOM 801 O O . SER A 1 105 ? -8.663 18.904 -4.051 1.00 53.88 105 SER A O 1
ATOM 803 N N . GLU A 1 106 ? -10.757 18.678 -4.834 1.00 58.97 106 GLU A N 1
ATOM 804 C CA . GLU A 1 106 ? -11.381 18.705 -3.511 1.00 58.97 106 GLU A CA 1
ATOM 805 C C . GLU A 1 106 ? -10.872 17.499 -2.689 1.00 58.97 106 GLU A C 1
ATOM 807 O O . GLU A 1 106 ? -10.696 16.409 -3.250 1.00 58.97 106 GLU A O 1
ATOM 812 N N . PRO A 1 107 ? -10.626 17.643 -1.373 1.00 58.59 107 PRO A N 1
ATOM 813 C CA . PRO A 1 107 ? -9.975 16.619 -0.551 1.00 58.59 107 PRO A CA 1
ATOM 814 C C . PRO A 1 107 ? -10.570 15.194 -0.666 1.00 58.59 107 PRO A C 1
ATOM 816 O O . PRO A 1 107 ? -9.786 14.245 -0.767 1.00 58.59 107 PRO A O 1
ATOM 819 N N . PRO A 1 108 ? -11.904 14.990 -0.752 1.00 60.94 108 PRO A N 1
ATOM 820 C CA . PRO A 1 108 ? -12.483 13.656 -0.952 1.00 60.94 108 PRO A CA 1
ATOM 821 C C . PRO A 1 108 ? -12.126 13.036 -2.313 1.00 60.94 108 PRO A C 1
ATOM 823 O O . PRO A 1 108 ? -11.963 11.822 -2.439 1.00 60.94 108 PRO A O 1
ATOM 826 N N . GLN A 1 109 ? -11.969 13.854 -3.356 1.00 73.31 109 GLN A N 1
ATOM 827 C CA . GLN A 1 109 ? -11.587 13.363 -4.681 1.00 73.31 109 GLN A CA 1
ATOM 828 C C . GLN A 1 109 ? -10.122 12.921 -4.706 1.00 73.31 109 GLN A C 1
ATOM 830 O O . GLN A 1 109 ? -9.796 11.911 -5.328 1.00 73.31 109 GLN A O 1
ATOM 835 N N . GLU A 1 110 ? -9.244 13.628 -3.993 1.00 81.00 110 GLU A N 1
ATOM 836 C CA . GLU A 1 110 ? -7.810 13.326 -3.974 1.00 81.00 110 GLU A CA 1
ATOM 837 C C . GLU A 1 110 ? -7.521 11.943 -3.377 1.00 81.00 110 GLU A C 1
ATOM 839 O O . GLU A 1 110 ? -6.757 11.160 -3.952 1.00 81.00 110 GLU A O 1
ATOM 844 N N . MET A 1 111 ? -8.167 11.602 -2.258 1.00 82.38 111 MET A N 1
ATOM 845 C CA . MET A 1 111 ? -7.944 10.311 -1.608 1.00 82.38 111 MET A CA 1
ATOM 846 C C . MET A 1 111 ? -8.568 9.143 -2.383 1.00 82.38 111 MET A C 1
ATOM 848 O O . MET A 1 111 ? -7.951 8.081 -2.482 1.00 82.38 111 MET A O 1
ATOM 852 N N . SER A 1 112 ? -9.722 9.346 -3.029 1.00 81.81 112 SER A N 1
ATOM 853 C CA . SER A 1 112 ? -10.281 8.367 -3.975 1.00 81.81 112 SER A CA 1
ATOM 854 C C . SER A 1 112 ? -9.300 8.069 -5.120 1.00 81.81 112 SER A C 1
ATOM 856 O O . SER A 1 112 ? -9.021 6.906 -5.430 1.00 81.81 112 SER A O 1
ATOM 858 N N . THR A 1 113 ? -8.675 9.108 -5.683 1.00 85.06 113 THR A N 1
ATOM 859 C CA . THR A 1 113 ? -7.649 8.965 -6.727 1.00 85.06 113 THR A CA 1
ATOM 860 C C . THR A 1 113 ? -6.415 8.214 -6.223 1.00 85.06 113 THR A C 1
ATOM 862 O O . THR A 1 113 ? -5.912 7.330 -6.922 1.00 85.06 113 THR A O 1
ATOM 865 N N . ILE A 1 114 ? -5.947 8.499 -5.000 1.00 87.19 114 ILE A N 1
ATOM 866 C CA . ILE A 1 114 ? -4.843 7.760 -4.363 1.00 87.19 114 ILE A CA 1
ATOM 867 C C . ILE A 1 114 ? -5.201 6.275 -4.223 1.00 87.19 114 ILE A C 1
ATOM 869 O O . ILE A 1 114 ? -4.425 5.419 -4.647 1.00 87.19 114 ILE A O 1
ATOM 873 N N . LEU A 1 115 ? -6.373 5.948 -3.673 1.00 83.94 115 LEU A N 1
ATOM 874 C CA . LEU A 1 115 ? -6.806 4.560 -3.478 1.00 83.94 115 LEU A CA 1
ATOM 875 C C . LEU A 1 115 ? -6.960 3.815 -4.810 1.00 83.94 115 LEU A C 1
ATOM 877 O O . LEU A 1 115 ? -6.541 2.659 -4.931 1.00 83.94 115 LEU A O 1
ATOM 881 N N . MET A 1 116 ? -7.488 4.481 -5.839 1.00 83.56 116 MET A N 1
ATOM 882 C CA . MET A 1 116 ? -7.588 3.921 -7.186 1.00 83.56 116 MET A CA 1
ATOM 883 C C . MET A 1 116 ? -6.205 3.660 -7.796 1.00 83.56 116 MET A C 1
ATOM 885 O O . MET A 1 116 ? -5.972 2.604 -8.386 1.00 83.56 116 MET A O 1
ATOM 889 N N . ALA A 1 117 ? -5.258 4.581 -7.623 1.00 86.56 117 ALA A N 1
ATOM 890 C CA . ALA A 1 117 ? -3.878 4.391 -8.057 1.00 86.56 117 ALA A CA 1
ATOM 891 C C . ALA A 1 117 ? -3.198 3.226 -7.331 1.00 86.56 117 ALA A C 1
ATOM 893 O O . ALA A 1 117 ? -2.565 2.376 -7.961 1.00 86.56 117 ALA A O 1
ATOM 894 N N . MET A 1 118 ? -3.398 3.119 -6.017 1.00 88.56 118 MET A N 1
ATOM 895 C CA . MET A 1 118 ? -2.933 1.967 -5.255 1.00 88.56 118 MET A CA 1
ATOM 896 C C . MET A 1 118 ? -3.574 0.660 -5.764 1.00 88.56 118 MET A C 1
ATOM 898 O O . MET A 1 118 ? -2.913 -0.375 -5.821 1.00 88.56 118 MET A O 1
ATOM 902 N N . ARG A 1 119 ? -4.852 0.667 -6.178 1.00 84.44 119 ARG A N 1
ATOM 903 C CA . ARG A 1 119 ? -5.499 -0.506 -6.796 1.00 84.44 119 ARG A CA 1
ATOM 904 C C . ARG A 1 119 ? -4.828 -0.898 -8.114 1.00 84.44 119 ARG A C 1
ATOM 906 O O . ARG A 1 119 ? -4.489 -2.070 -8.269 1.00 84.44 119 ARG A O 1
ATOM 913 N N . LYS A 1 120 ? -4.571 0.068 -9.004 1.00 86.12 120 LYS A N 1
ATOM 914 C CA . LYS A 1 120 ? -3.851 -0.148 -10.275 1.00 86.12 120 LYS A CA 1
ATOM 915 C C . LYS A 1 120 ? -2.472 -0.764 -10.046 1.00 86.12 120 LYS A C 1
ATOM 917 O O . LYS A 1 120 ? -2.115 -1.732 -10.715 1.00 86.12 120 LYS A O 1
ATOM 922 N N . LEU A 1 121 ? -1.725 -0.241 -9.072 1.00 88.00 121 LEU A N 1
ATOM 923 C CA . LEU A 1 121 ? -0.397 -0.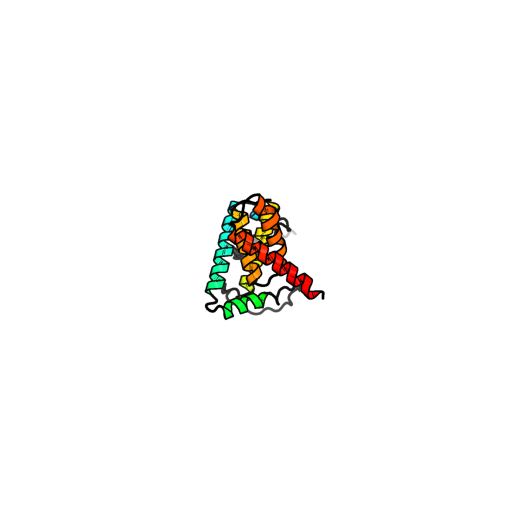749 -8.737 1.00 88.00 121 LEU A CA 1
ATOM 924 C C . LEU A 1 121 ? -0.447 -2.207 -8.263 1.00 88.00 121 LEU A C 1
ATOM 926 O O . LEU A 1 121 ? 0.349 -3.016 -8.729 1.00 88.00 121 LEU A O 1
ATOM 930 N N . ARG A 1 122 ? -1.404 -2.585 -7.404 1.00 88.25 122 ARG A N 1
ATOM 931 C CA . ARG A 1 122 ? -1.546 -3.995 -6.988 1.00 88.25 122 ARG A CA 1
ATOM 932 C C . ARG A 1 122 ? -1.846 -4.923 -8.146 1.00 88.25 122 ARG A C 1
ATOM 934 O O . ARG A 1 122 ? -1.251 -5.990 -8.219 1.00 88.25 122 ARG A O 1
ATOM 941 N N . GLU A 1 123 ? -2.762 -4.543 -9.032 1.00 85.94 123 GLU A N 1
ATOM 942 C CA . GLU A 1 123 ? -3.090 -5.375 -10.192 1.00 85.94 123 GLU A CA 1
ATOM 943 C C . GLU A 1 123 ? -1.853 -5.602 -11.070 1.00 85.94 123 GLU A C 1
ATOM 945 O O . GLU A 1 123 ? -1.631 -6.721 -11.528 1.00 85.94 123 GLU A O 1
ATOM 950 N N . ALA A 1 124 ? -1.005 -4.581 -11.230 1.00 87.00 124 ALA A N 1
ATOM 951 C CA . ALA A 1 124 ? 0.242 -4.690 -11.979 1.00 87.00 124 ALA A CA 1
ATOM 952 C C . ALA A 1 124 ? 1.304 -5.558 -11.276 1.00 87.00 124 ALA A C 1
ATOM 954 O O . ALA A 1 124 ? 2.040 -6.295 -11.929 1.00 87.00 124 ALA A O 1
ATOM 955 N N . LEU A 1 125 ? 1.375 -5.511 -9.942 1.00 89.81 125 LEU A N 1
ATOM 956 C CA . LEU A 1 125 ? 2.262 -6.382 -9.163 1.00 89.81 125 LEU A CA 1
ATOM 957 C C . LEU A 1 125 ? 1.831 -7.850 -9.241 1.00 89.81 125 LEU A C 1
ATOM 959 O O . LEU A 1 125 ? 2.672 -8.734 -9.414 1.00 89.81 125 LEU A O 1
ATOM 963 N N . VAL A 1 126 ? 0.523 -8.105 -9.144 1.00 88.31 126 VAL A N 1
ATOM 964 C CA . VAL A 1 126 ? -0.046 -9.454 -9.237 1.00 88.31 126 VAL A CA 1
ATOM 965 C C . VAL A 1 126 ? 0.140 -10.026 -10.639 1.00 88.31 126 VAL A C 1
ATOM 967 O O . VAL A 1 126 ? 0.548 -11.182 -10.756 1.00 88.31 126 VAL A O 1
ATOM 970 N N . SER A 1 127 ? -0.109 -9.235 -11.690 1.00 86.69 127 SER A N 1
ATOM 971 C CA . SER A 1 127 ? 0.091 -9.675 -13.076 1.00 86.69 127 SER A CA 1
ATOM 972 C C . SER A 1 127 ? 1.564 -9.931 -13.397 1.00 86.69 127 SER A C 1
ATOM 974 O O . SER A 1 127 ? 1.880 -10.892 -14.090 1.00 86.69 127 SER A O 1
ATOM 976 N N . GLY A 1 128 ? 2.472 -9.124 -12.842 1.00 84.25 128 GLY A N 1
ATOM 977 C CA . GLY A 1 128 ? 3.915 -9.338 -12.940 1.00 84.25 128 GLY A CA 1
ATOM 978 C C . GLY A 1 128 ? 4.456 -10.439 -12.022 1.00 84.25 128 GLY A C 1
ATOM 979 O O . GLY A 1 128 ? 5.665 -10.660 -12.007 1.00 84.25 128 GLY A O 1
ATOM 980 N N . HIS A 1 129 ? 3.603 -11.098 -11.224 1.00 86.88 129 HIS A N 1
ATOM 981 C CA . HIS A 1 129 ? 3.979 -12.084 -10.202 1.00 86.88 129 HIS A CA 1
ATOM 982 C C . HIS A 1 129 ? 5.115 -11.619 -9.270 1.00 86.88 129 HIS A C 1
ATOM 984 O O . HIS A 1 129 ? 5.891 -12.431 -8.755 1.00 86.88 129 HIS A O 1
ATOM 990 N N . ARG A 1 130 ? 5.222 -10.304 -9.051 1.00 88.62 130 ARG A N 1
ATOM 991 C CA . ARG A 1 130 ? 6.332 -9.679 -8.331 1.00 88.62 130 ARG A CA 1
ATOM 992 C C . ARG A 1 130 ? 6.133 -9.855 -6.826 1.00 88.62 130 ARG A C 1
ATOM 994 O O . ARG A 1 130 ? 5.117 -9.444 -6.276 1.00 88.62 130 ARG A O 1
ATOM 1001 N N . THR A 1 131 ? 7.107 -10.467 -6.154 1.00 92.06 131 THR A N 1
ATOM 1002 C CA . THR A 1 131 ? 7.045 -10.786 -4.712 1.00 92.06 131 THR A CA 1
ATOM 1003 C C . THR A 1 131 ? 8.322 -10.402 -3.963 1.00 92.06 131 THR A C 1
ATOM 1005 O O . THR A 1 131 ? 8.697 -11.068 -3.004 1.00 92.06 131 THR A O 1
ATOM 1008 N N . ASP A 1 132 ? 9.031 -9.383 -4.434 1.00 94.00 132 ASP A N 1
ATOM 1009 C CA . ASP A 1 132 ? 10.298 -8.893 -3.884 1.00 94.00 132 ASP A CA 1
ATOM 1010 C C . ASP A 1 132 ? 10.095 -7.900 -2.718 1.00 94.00 132 ASP A C 1
ATOM 1012 O O . ASP A 1 132 ? 8.970 -7.604 -2.306 1.00 94.00 132 ASP A O 1
ATOM 1016 N N . ALA A 1 133 ? 11.198 -7.352 -2.192 1.00 93.62 133 ALA A N 1
ATOM 1017 C CA . ALA A 1 133 ? 11.183 -6.337 -1.131 1.00 93.62 133 ALA A CA 1
ATOM 1018 C C . ALA A 1 133 ? 10.371 -5.088 -1.507 1.00 93.62 133 ALA A C 1
ATOM 1020 O O . ALA A 1 133 ? 9.754 -4.459 -0.648 1.00 93.62 133 ALA A O 1
ATOM 1021 N N . PHE A 1 134 ? 10.330 -4.726 -2.792 1.00 94.12 134 PHE A N 1
ATOM 1022 C CA . PHE A 1 134 ? 9.477 -3.638 -3.249 1.00 94.12 134 PHE A CA 1
ATOM 1023 C C . PHE A 1 134 ? 7.995 -3.988 -3.099 1.00 94.12 134 PHE A C 1
ATOM 1025 O O . PHE A 1 134 ? 7.269 -3.232 -2.453 1.00 94.12 134 PHE A O 1
ATOM 1032 N N . ALA A 1 135 ? 7.557 -5.139 -3.622 1.00 93.31 135 ALA A N 1
ATOM 1033 C CA . ALA A 1 135 ? 6.174 -5.586 -3.479 1.00 93.31 135 ALA A CA 1
ATOM 1034 C C . ALA A 1 135 ? 5.7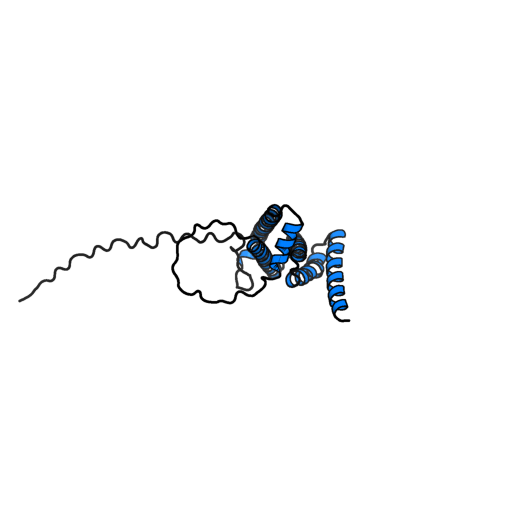59 -5.656 -2.000 1.00 93.31 135 ALA A C 1
ATOM 1036 O O . ALA A 1 135 ? 4.701 -5.149 -1.635 1.00 93.31 135 ALA A O 1
ATOM 1037 N N . GLN A 1 136 ? 6.622 -6.181 -1.127 1.00 94.88 136 GLN A N 1
ATOM 1038 C CA . GLN A 1 136 ? 6.392 -6.178 0.320 1.00 94.88 136 GLN A CA 1
ATOM 1039 C C . GLN A 1 136 ? 6.113 -4.761 0.860 1.00 94.88 136 GLN A C 1
ATOM 1041 O O . GLN A 1 136 ? 5.095 -4.553 1.520 1.00 94.88 136 GLN A O 1
ATOM 1046 N N . ARG A 1 137 ? 6.963 -3.770 0.546 1.00 93.94 137 ARG A N 1
ATOM 1047 C CA . ARG A 1 137 ? 6.774 -2.374 0.991 1.00 93.94 137 ARG A CA 1
ATOM 1048 C C . ARG A 1 137 ? 5.470 -1.763 0.482 1.00 93.94 137 ARG A C 1
ATOM 1050 O O . ARG A 1 137 ? 4.780 -1.092 1.250 1.00 93.94 137 ARG A O 1
ATOM 1057 N N . VAL A 1 138 ? 5.122 -2.008 -0.783 1.00 93.81 138 VAL A N 1
ATOM 1058 C CA . VAL A 1 138 ? 3.875 -1.509 -1.383 1.00 93.81 138 VAL A CA 1
ATOM 1059 C C . VAL A 1 138 ? 2.660 -2.065 -0.642 1.00 93.81 138 VAL A C 1
ATOM 1061 O O . VAL A 1 138 ? 1.787 -1.299 -0.238 1.00 93.81 138 VAL A O 1
ATOM 1064 N N . TYR A 1 139 ? 2.617 -3.381 -0.416 1.00 93.06 139 TYR A N 1
ATOM 1065 C CA . TYR A 1 139 ? 1.500 -4.026 0.274 1.00 93.06 139 TYR A CA 1
ATOM 1066 C C . TYR A 1 139 ? 1.392 -3.578 1.737 1.00 93.06 139 TYR A C 1
ATOM 1068 O O . TYR A 1 139 ? 0.290 -3.269 2.187 1.00 93.06 139 TYR A O 1
ATOM 1076 N N . THR A 1 140 ? 2.513 -3.460 2.454 1.00 93.25 140 THR A N 1
ATOM 1077 C CA . THR A 1 140 ? 2.554 -2.916 3.822 1.00 93.25 140 THR A CA 1
ATOM 1078 C C . THR A 1 140 ? 1.958 -1.510 3.891 1.00 93.25 140 THR A C 1
ATOM 1080 O O . THR A 1 140 ? 1.077 -1.246 4.711 1.00 93.25 140 THR A O 1
ATOM 1083 N N . PHE A 1 141 ? 2.401 -0.608 3.011 1.00 92.81 141 PHE A N 1
ATOM 1084 C CA . PHE A 1 141 ? 1.884 0.759 2.955 1.00 92.81 141 PHE A CA 1
ATOM 1085 C C . PHE A 1 141 ? 0.387 0.783 2.634 1.00 92.81 141 PHE A C 1
ATOM 1087 O O . PHE A 1 141 ? -0.389 1.454 3.312 1.00 92.81 141 PHE A O 1
ATOM 1094 N N . GLN A 1 142 ? -0.031 0.011 1.633 1.00 90.31 142 GLN A N 1
ATOM 1095 C CA . GLN A 1 142 ? -1.408 0.015 1.168 1.00 90.31 142 GLN A CA 1
ATOM 1096 C C . GLN A 1 142 ? -2.393 -0.583 2.170 1.00 90.31 142 GLN A C 1
ATOM 1098 O O . GLN A 1 142 ? -3.501 -0.069 2.291 1.00 90.31 142 GLN A O 1
ATOM 1103 N N . ILE A 1 143 ? -2.017 -1.642 2.892 1.00 90.12 143 ILE A N 1
ATOM 1104 C CA . ILE A 1 143 ? -2.862 -2.211 3.949 1.00 90.12 143 ILE A CA 1
ATOM 1105 C C . ILE A 1 143 ? -3.092 -1.167 5.043 1.00 90.12 143 ILE A C 1
ATOM 1107 O O . ILE A 1 143 ? -4.239 -0.914 5.401 1.00 90.12 143 ILE A O 1
ATOM 1111 N N . ARG A 1 144 ? -2.027 -0.511 5.522 1.00 91.06 144 ARG A N 1
ATOM 1112 C CA . ARG A 1 144 ? -2.133 0.535 6.551 1.00 91.06 144 ARG A CA 1
ATOM 1113 C C . ARG A 1 144 ? -3.002 1.703 6.082 1.00 91.06 144 ARG A C 1
ATOM 1115 O O . ARG A 1 144 ? -3.913 2.105 6.798 1.00 91.06 144 ARG A O 1
ATOM 1122 N N . ALA A 1 145 ? -2.776 2.198 4.864 1.00 86.44 145 ALA A N 1
ATOM 1123 C CA . ALA A 1 145 ? -3.575 3.282 4.293 1.00 86.44 145 ALA A CA 1
ATOM 1124 C C . ALA A 1 145 ? -5.055 2.889 4.122 1.00 86.44 145 ALA A C 1
ATOM 1126 O O . ALA A 1 145 ? -5.943 3.662 4.470 1.00 86.44 145 ALA A O 1
ATOM 1127 N N . ALA A 1 146 ? -5.337 1.677 3.635 1.00 84.19 146 ALA A N 1
ATOM 1128 C CA . ALA A 1 146 ? -6.704 1.198 3.434 1.00 84.19 146 ALA A CA 1
ATOM 1129 C C . ALA A 1 146 ? -7.468 1.002 4.754 1.00 84.19 146 ALA A C 1
ATOM 1131 O O . ALA A 1 146 ? -8.662 1.291 4.799 1.00 84.19 146 ALA A O 1
ATOM 1132 N N . ILE A 1 147 ? -6.789 0.560 5.821 1.00 85.06 147 ILE A N 1
ATOM 1133 C CA . ILE A 1 147 ? -7.372 0.458 7.168 1.00 85.06 147 ILE A CA 1
ATOM 1134 C C . ILE A 1 147 ? -7.760 1.845 7.692 1.00 85.06 147 ILE A C 1
ATOM 1136 O O . ILE A 1 147 ? -8.873 2.010 8.185 1.00 85.06 147 ILE A O 1
ATOM 1140 N N . LEU A 1 148 ? -6.888 2.850 7.534 1.00 83.25 148 LEU A N 1
ATOM 1141 C CA . LEU A 1 148 ? -7.194 4.233 7.928 1.00 83.25 148 LEU A CA 1
ATOM 1142 C C . LEU A 1 148 ? -8.404 4.796 7.170 1.00 83.25 148 LEU A C 1
ATOM 1144 O O . LEU A 1 148 ? -9.207 5.517 7.748 1.00 83.25 148 LEU A O 1
ATOM 1148 N N . CYS A 1 149 ? -8.572 4.406 5.905 1.00 77.56 149 CYS A N 1
ATOM 1149 C CA . CYS A 1 149 ? -9.713 4.806 5.077 1.00 77.56 149 CYS A CA 1
ATOM 1150 C C . CYS A 1 149 ? -10.982 3.978 5.307 1.00 77.56 149 CYS A C 1
ATOM 1152 O O . CYS A 1 149 ? -11.940 4.155 4.562 1.00 77.56 149 CYS A O 1
ATOM 1154 N N . ARG A 1 150 ? -10.971 3.012 6.238 1.00 74.88 150 ARG A N 1
ATOM 1155 C CA . ARG A 1 150 ? -12.055 2.031 6.444 1.00 74.88 150 ARG A CA 1
ATOM 1156 C C . ARG A 1 150 ? -12.497 1.276 5.184 1.00 74.88 150 ARG A C 1
ATOM 1158 O O . ARG A 1 150 ? -13.566 0.679 5.156 1.00 74.88 150 ARG A O 1
ATOM 1165 N N . HIS A 1 151 ? -11.653 1.194 4.157 1.00 71.12 151 HIS A N 1
ATOM 1166 C CA . HIS A 1 151 ? -12.028 0.552 2.899 1.00 71.12 151 HIS A CA 1
ATOM 1167 C C . HIS A 1 151 ? -11.846 -0.970 2.988 1.00 71.12 151 HIS A C 1
ATOM 1169 O O . HIS A 1 151 ? -10.886 -1.546 2.453 1.00 71.12 151 HIS A O 1
ATOM 1175 N N . LEU A 1 152 ? -12.782 -1.637 3.672 1.00 62.50 152 LEU A N 1
ATOM 1176 C CA . LEU A 1 152 ? -12.612 -3.021 4.113 1.00 62.50 152 LEU A CA 1
ATOM 1177 C C . LEU A 1 152 ? -12.420 -4.019 2.956 1.00 62.50 152 LEU A C 1
ATOM 1179 O O . LEU A 1 152 ? -11.584 -4.921 3.021 1.00 62.50 152 LEU A O 1
ATOM 1183 N N . GLU A 1 153 ? -13.122 -3.802 1.846 1.00 64.88 153 GLU A N 1
ATOM 1184 C CA . GLU A 1 153 ? -13.071 -4.665 0.656 1.00 64.88 153 GLU A CA 1
ATOM 1185 C C . GLU A 1 153 ? -11.687 -4.716 -0.010 1.00 64.88 153 GLU A C 1
ATOM 1187 O O . GLU A 1 153 ? -11.348 -5.655 -0.732 1.00 64.88 153 GLU A O 1
ATOM 1192 N N . THR A 1 154 ? -10.862 -3.698 0.239 1.00 67.75 154 THR A N 1
ATOM 1193 C CA . THR A 1 154 ? -9.579 -3.509 -0.433 1.00 67.75 154 THR A CA 1
ATOM 1194 C C . THR A 1 154 ? -8.437 -4.129 0.369 1.00 67.75 154 THR A C 1
ATOM 1196 O O . THR A 1 154 ? -7.520 -4.678 -0.244 1.00 67.75 154 THR A O 1
ATOM 1199 N N . TYR A 1 155 ? -8.451 -4.074 1.705 1.00 80.56 155 TYR A N 1
ATOM 1200 C CA . TYR A 1 155 ? -7.299 -4.529 2.495 1.00 80.56 155 TYR A CA 1
ATOM 1201 C C . TYR A 1 155 ? -7.276 -6.045 2.721 1.00 80.56 155 TYR A C 1
ATOM 1203 O O . TYR A 1 155 ? -6.186 -6.607 2.697 1.00 80.56 155 TYR A O 1
ATOM 1211 N N . HIS A 1 156 ? -8.420 -6.728 2.873 1.00 84.25 156 HIS A N 1
ATOM 1212 C CA . HIS A 1 156 ? -8.447 -8.175 3.140 1.00 84.25 156 HIS A CA 1
ATOM 1213 C C . HIS A 1 156 ? -7.687 -9.013 2.084 1.00 84.25 156 HIS A C 1
ATOM 1215 O O . HIS A 1 156 ? -6.758 -9.735 2.462 1.00 84.25 156 HIS A O 1
ATOM 1221 N N . PRO A 1 157 ? -7.958 -8.890 0.763 1.00 85.56 157 PRO A N 1
ATOM 1222 C CA . PRO A 1 157 ? -7.201 -9.639 -0.245 1.00 85.56 157 PRO A CA 1
ATOM 1223 C C . PRO A 1 157 ? -5.719 -9.233 -0.298 1.00 85.56 157 PRO A C 1
ATOM 1225 O O . PRO A 1 157 ? -4.855 -10.066 -0.574 1.00 85.56 157 PRO A O 1
ATOM 1228 N N . ALA A 1 158 ? -5.395 -7.969 -0.002 1.00 86.56 158 ALA A N 1
ATOM 1229 C CA . ALA A 1 158 ? -4.007 -7.518 0.072 1.00 86.56 158 ALA A CA 1
ATOM 1230 C C . ALA A 1 158 ? -3.269 -8.133 1.268 1.00 86.56 158 ALA A C 1
ATOM 1232 O O . ALA A 1 158 ? -2.118 -8.545 1.138 1.00 86.56 158 ALA A O 1
ATOM 1233 N N . LEU A 1 159 ? -3.945 -8.245 2.408 1.00 89.88 159 LEU A N 1
ATOM 1234 C CA . LEU A 1 159 ? -3.405 -8.795 3.641 1.00 89.88 159 LEU A CA 1
ATOM 1235 C C . LEU A 1 159 ? -3.152 -10.299 3.516 1.00 89.88 159 LEU A C 1
ATOM 1237 O O . LEU A 1 159 ? -2.067 -10.770 3.857 1.00 89.88 159 LEU A O 1
ATOM 1241 N N . GLN A 1 160 ? -4.091 -11.038 2.922 1.00 91.50 160 GLN A N 1
ATOM 1242 C CA . GLN A 1 160 ? -3.881 -12.444 2.577 1.00 91.50 160 GLN A CA 1
ATOM 1243 C C . GLN A 1 160 ? -2.707 -12.620 1.608 1.00 91.50 160 GLN A C 1
ATOM 1245 O O . GLN A 1 160 ? -1.859 -13.488 1.812 1.00 91.50 160 GLN A O 1
ATOM 1250 N N . HIS A 1 161 ? -2.613 -11.792 0.564 1.00 91.38 161 HIS A N 1
ATOM 1251 C CA . HIS A 1 161 ? -1.510 -11.889 -0.389 1.00 91.38 161 HIS A CA 1
ATOM 1252 C C . HIS A 1 161 ? -0.151 -11.605 0.271 1.00 91.38 161 HIS A C 1
ATOM 1254 O O . HIS A 1 161 ? 0.811 -12.344 0.051 1.00 91.38 161 HIS A O 1
ATOM 1260 N N . LEU A 1 162 ? -0.073 -10.585 1.130 1.00 92.94 162 LEU A N 1
ATOM 1261 C CA . LEU A 1 162 ? 1.144 -10.258 1.867 1.00 92.94 162 LEU A CA 1
ATOM 1262 C C . LEU A 1 162 ? 1.585 -11.423 2.767 1.00 92.94 162 LEU A C 1
ATOM 1264 O O . LEU A 1 162 ? 2.744 -11.828 2.706 1.00 92.94 162 LEU A O 1
ATOM 1268 N N . LEU A 1 163 ? 0.666 -11.998 3.549 1.00 93.38 163 LEU A N 1
ATOM 1269 C CA . LEU A 1 163 ? 0.980 -13.061 4.511 1.00 93.38 163 LEU A CA 1
ATOM 1270 C C . LEU A 1 163 ? 1.245 -14.426 3.861 1.00 93.38 163 LEU A C 1
ATOM 1272 O O . LEU A 1 163 ? 2.149 -15.137 4.289 1.00 93.38 163 LEU A O 1
ATOM 1276 N N . TYR A 1 164 ? 0.484 -14.808 2.833 1.00 93.06 164 TYR A N 1
ATOM 1277 C CA . TYR A 1 164 ? 0.561 -16.160 2.265 1.00 93.06 164 TYR A CA 1
ATOM 1278 C C . TYR A 1 164 ? 1.401 -16.261 0.989 1.00 93.06 164 TYR A C 1
ATOM 1280 O O . TYR A 1 164 ? 1.841 -17.356 0.642 1.00 93.06 164 TYR A O 1
ATOM 1288 N N . ARG A 1 165 ? 1.624 -15.161 0.256 1.00 92.62 165 ARG A N 1
ATOM 1289 C CA . ARG A 1 165 ? 2.376 -15.183 -1.015 1.00 92.62 165 ARG A CA 1
ATOM 1290 C C . ARG A 1 165 ? 3.702 -14.442 -0.949 1.00 92.62 165 ARG A C 1
ATOM 1292 O O . ARG A 1 165 ? 4.688 -14.961 -1.470 1.00 92.62 165 ARG A O 1
ATOM 1299 N N . ILE A 1 166 ? 3.732 -13.259 -0.338 1.00 93.00 166 ILE A N 1
ATOM 1300 C CA . ILE A 1 166 ? 4.950 -12.440 -0.269 1.00 93.00 166 ILE A CA 1
ATOM 1301 C C . ILE A 1 166 ? 5.831 -12.889 0.897 1.00 93.00 166 ILE A C 1
ATOM 1303 O O . ILE A 1 166 ? 6.987 -13.217 0.662 1.00 93.00 166 ILE A O 1
ATOM 1307 N N . HIS A 1 167 ? 5.292 -12.984 2.117 1.00 93.94 167 HIS A N 1
ATOM 1308 C CA . HIS A 1 167 ? 6.055 -13.307 3.329 1.00 93.94 167 HIS A CA 1
ATOM 1309 C C . HIS A 1 167 ? 6.927 -14.579 3.230 1.00 93.94 167 HIS A C 1
ATOM 1311 O O . HIS A 1 167 ? 8.081 -14.518 3.646 1.00 93.94 167 HIS A O 1
ATOM 1317 N N . PRO A 1 168 ? 6.473 -15.705 2.638 1.00 94.25 168 PRO A N 1
ATOM 1318 C CA . PRO A 1 168 ? 7.322 -16.893 2.504 1.00 94.25 168 PRO A CA 1
ATOM 1319 C C . PRO A 1 168 ? 8.546 -16.702 1.594 1.00 94.25 168 PRO A C 1
ATOM 1321 O O . PRO A 1 168 ? 9.516 -17.444 1.711 1.00 94.25 168 PRO A O 1
ATOM 1324 N N . LYS A 1 169 ? 8.495 -15.741 0.662 1.00 93.56 169 LYS A N 1
ATOM 1325 C CA . LYS A 1 169 ? 9.572 -15.450 -0.300 1.00 93.56 169 LYS A CA 1
ATOM 1326 C C . LYS A 1 169 ? 10.427 -14.260 0.132 1.00 93.56 169 LYS A C 1
ATOM 1328 O O . LYS A 1 169 ? 11.641 -14.276 -0.033 1.00 93.56 169 LYS A O 1
ATOM 1333 N N . THR A 1 170 ? 9.772 -13.247 0.683 1.00 93.12 170 THR A N 1
ATOM 1334 C CA . THR A 1 170 ? 10.349 -12.002 1.180 1.00 93.12 170 THR A CA 1
ATOM 1335 C C . THR A 1 170 ? 9.832 -11.796 2.603 1.00 93.12 170 THR A C 1
ATOM 1337 O O . THR A 1 170 ? 8.728 -11.269 2.785 1.00 93.12 170 THR A O 1
ATOM 1340 N N . PRO A 1 171 ? 10.579 -12.260 3.619 1.00 91.81 171 PRO A N 1
ATOM 1341 C CA . PRO A 1 171 ? 10.088 -12.310 4.985 1.00 91.81 171 PRO A CA 1
ATOM 1342 C C . PRO A 1 171 ? 9.862 -10.912 5.560 1.00 91.81 171 PRO A C 1
ATOM 1344 O O . PRO A 1 171 ? 10.679 -10.005 5.423 1.00 91.81 171 PRO A O 1
ATOM 1347 N N . LEU A 1 172 ? 8.734 -10.781 6.255 1.00 93.19 172 LEU A N 1
ATOM 1348 C CA . LEU A 1 172 ? 8.414 -9.622 7.086 1.00 93.19 172 LEU A CA 1
ATOM 1349 C C . LEU A 1 172 ? 9.237 -9.691 8.366 1.00 93.19 172 LEU A C 1
ATOM 1351 O O . LEU A 1 172 ? 9.506 -10.782 8.879 1.00 93.19 172 LEU A O 1
ATOM 1355 N N . SER A 1 173 ? 9.564 -8.532 8.930 1.00 93.50 173 SER A N 1
ATOM 1356 C CA . SER A 1 173 ? 10.108 -8.502 10.282 1.00 93.50 173 SER A CA 1
ATOM 1357 C C . SER A 1 173 ? 9.074 -9.036 11.281 1.00 93.50 173 SER A C 1
ATOM 1359 O O . SER A 1 173 ? 7.862 -8.972 11.065 1.00 93.50 173 SER A O 1
ATOM 1361 N N . ARG A 1 174 ? 9.547 -9.567 12.413 1.00 92.00 174 ARG A N 1
ATOM 1362 C CA . ARG A 1 174 ? 8.673 -10.076 13.479 1.00 92.00 174 ARG A CA 1
ATOM 1363 C C . ARG A 1 174 ? 7.574 -9.085 13.914 1.00 92.00 174 ARG A C 1
ATOM 1365 O O . ARG A 1 174 ? 6.436 -9.539 14.028 1.00 92.00 174 ARG A O 1
ATOM 1372 N N . PRO A 1 175 ? 7.850 -7.784 14.153 1.00 94.25 175 PRO A N 1
ATOM 1373 C CA . PRO A 1 175 ? 6.793 -6.841 14.523 1.00 94.25 175 PRO A CA 1
ATOM 1374 C C . PRO A 1 175 ? 5.774 -6.617 13.398 1.00 94.25 175 PRO A C 1
ATOM 1376 O O . PRO A 1 175 ? 4.578 -6.611 13.673 1.00 94.25 175 PRO A O 1
ATOM 1379 N N . GLU A 1 176 ? 6.210 -6.516 12.139 1.00 92.50 176 GLU A N 1
ATOM 1380 C CA . GLU A 1 176 ? 5.297 -6.360 10.994 1.00 92.50 176 GLU A CA 1
ATOM 1381 C C . GLU A 1 176 ? 4.394 -7.585 10.825 1.00 92.50 176 GLU A C 1
ATOM 1383 O O . GLU A 1 176 ? 3.188 -7.458 10.633 1.00 92.50 176 GLU A O 1
ATOM 1388 N N . LEU A 1 177 ? 4.955 -8.792 10.941 1.00 93.75 177 LEU A N 1
ATOM 1389 C CA . LEU A 1 177 ? 4.168 -10.020 10.864 1.00 93.75 177 LEU A CA 1
ATOM 1390 C C . LEU A 1 177 ? 3.095 -10.061 11.960 1.00 93.75 177 LEU A C 1
ATOM 1392 O O . LEU A 1 177 ? 1.950 -10.421 11.688 1.00 93.75 177 LEU A O 1
ATOM 1396 N N . GLN A 1 178 ? 3.452 -9.675 13.188 1.00 94.00 178 GLN A N 1
ATOM 1397 C CA . GLN A 1 178 ? 2.504 -9.606 14.300 1.00 94.00 178 GLN A CA 1
ATOM 1398 C C . GLN A 1 178 ? 1.400 -8.579 14.049 1.00 94.00 178 GLN A C 1
ATOM 1400 O O . GLN A 1 178 ? 0.239 -8.872 14.322 1.00 94.00 178 GLN A O 1
ATOM 1405 N N . GLU A 1 179 ? 1.740 -7.402 13.528 1.00 94.06 179 GLU A N 1
ATOM 1406 C CA . GLU A 1 179 ? 0.778 -6.358 13.166 1.00 94.06 179 GLU A CA 1
ATOM 1407 C C . GLU A 1 179 ? -0.256 -6.878 12.155 1.00 94.06 179 GLU A C 1
ATOM 1409 O O . GLU A 1 179 ? -1.457 -6.866 12.433 1.00 94.06 179 GLU A O 1
ATOM 1414 N N . PHE A 1 180 ? 0.194 -7.424 11.022 1.00 93.25 180 PHE A N 1
ATOM 1415 C CA . PHE A 1 180 ? -0.714 -7.888 9.969 1.00 93.25 180 PHE A CA 1
ATOM 1416 C C . PHE A 1 180 ? -1.510 -9.135 10.362 1.00 93.25 180 PHE A C 1
ATOM 1418 O O . PHE A 1 180 ? -2.690 -9.240 10.024 1.00 93.25 180 PHE A O 1
ATOM 1425 N N . ALA A 1 181 ? -0.912 -10.061 11.116 1.00 92.19 181 ALA A N 1
ATOM 1426 C CA . ALA A 1 181 ? -1.636 -11.214 11.645 1.00 92.19 181 ALA A CA 1
ATOM 1427 C C . ALA A 1 181 ? -2.748 -10.786 12.617 1.00 92.19 181 ALA A C 1
ATOM 1429 O O . ALA A 1 181 ? -3.853 -11.323 12.557 1.00 92.19 181 ALA A O 1
ATOM 1430 N N . ARG A 1 182 ? -2.498 -9.782 13.473 1.00 90.88 182 ARG A N 1
ATOM 1431 C CA . ARG A 1 182 ? -3.521 -9.229 14.377 1.00 90.88 182 ARG A CA 1
ATOM 1432 C C . ARG A 1 182 ? -4.687 -8.619 13.609 1.00 90.88 182 ARG A C 1
ATOM 1434 O O . ARG A 1 182 ? -5.825 -8.862 13.991 1.00 90.88 182 ARG A O 1
ATOM 1441 N N . TYR A 1 183 ? -4.430 -7.890 12.522 1.00 90.62 183 TYR A N 1
ATOM 1442 C CA . TYR A 1 183 ? -5.504 -7.361 11.676 1.00 90.62 183 TYR A CA 1
ATOM 1443 C C . TYR A 1 183 ? -6.358 -8.469 11.044 1.00 90.62 183 TYR A C 1
ATOM 1445 O O . TYR A 1 183 ? -7.577 -8.330 10.999 1.00 90.62 183 TYR A O 1
ATOM 1453 N N . LEU A 1 184 ? -5.752 -9.583 10.610 1.00 88.62 184 LEU A N 1
ATOM 1454 C CA . LEU A 1 184 ? -6.501 -10.733 10.084 1.00 88.62 184 LEU A CA 1
ATOM 1455 C C . LEU A 1 184 ? -7.382 -11.386 11.156 1.00 88.62 184 LEU A C 1
ATOM 1457 O O . LEU A 1 184 ? -8.541 -11.700 10.901 1.00 88.62 184 LEU A O 1
ATOM 1461 N N . ILE A 1 185 ? -6.827 -11.586 12.354 1.00 89.88 185 ILE A N 1
ATOM 1462 C CA . ILE A 1 185 ? -7.544 -12.188 13.485 1.00 89.88 185 ILE A CA 1
ATOM 1463 C C . ILE A 1 185 ? -8.704 -11.287 13.915 1.00 89.88 185 ILE A C 1
ATOM 1465 O O . ILE A 1 185 ? -9.804 -11.782 14.141 1.00 89.88 185 ILE A O 1
ATOM 1469 N N . LEU A 1 186 ? -8.474 -9.974 13.996 1.00 89.06 186 LEU A N 1
ATOM 1470 C CA . LEU A 1 186 ? -9.505 -9.004 14.352 1.00 89.06 186 LEU A CA 1
ATOM 1471 C C . LEU A 1 186 ? -10.645 -8.996 13.324 1.00 89.06 186 LEU A C 1
ATOM 1473 O O . LEU A 1 186 ? -11.803 -9.068 13.719 1.00 89.06 186 LEU A O 1
ATOM 147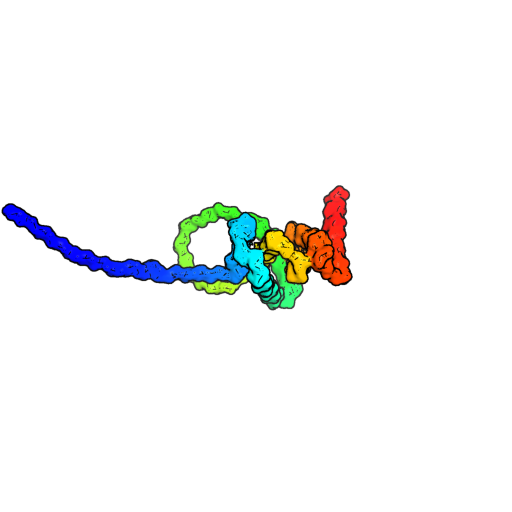7 N N . ASP A 1 187 ? -10.333 -8.985 12.022 1.00 84.88 187 ASP A N 1
ATOM 1478 C CA . ASP A 1 187 ? -11.344 -9.077 10.954 1.00 84.88 187 ASP A CA 1
ATOM 1479 C C . ASP A 1 187 ? -12.163 -10.376 11.057 1.00 84.88 187 ASP A C 1
ATOM 1481 O O . ASP A 1 187 ? -13.392 -10.343 10.980 1.00 84.88 187 ASP A O 1
ATOM 1485 N N . ALA A 1 188 ? -11.508 -11.515 11.306 1.00 84.81 188 ALA A N 1
ATOM 1486 C CA . ALA A 1 188 ? -12.191 -12.792 11.501 1.00 84.81 188 ALA A CA 1
ATOM 1487 C C . ALA A 1 188 ? -13.112 -12.780 12.735 1.00 84.81 188 ALA A C 1
ATOM 1489 O O . ALA A 1 188 ? -14.256 -13.224 12.645 1.00 84.81 188 ALA A O 1
ATOM 1490 N N . ALA A 1 189 ? -12.645 -12.231 13.860 1.00 86.06 189 ALA A N 1
ATOM 1491 C CA . ALA A 1 189 ? -13.432 -12.111 15.085 1.00 86.06 189 ALA A CA 1
ATOM 1492 C C . ALA A 1 189 ? -14.658 -11.204 14.892 1.00 86.06 189 ALA A C 1
ATOM 1494 O O . ALA A 1 189 ? -15.757 -11.564 15.310 1.00 86.06 189 ALA A O 1
ATOM 1495 N N . CYS A 1 190 ? -14.502 -10.070 14.201 1.00 82.94 190 CYS A N 1
ATOM 1496 C CA . CYS A 1 190 ? -15.616 -9.180 13.872 1.00 82.94 190 CYS A CA 1
ATOM 1497 C C . CYS A 1 190 ? -16.679 -9.891 13.022 1.00 82.94 190 CYS A C 1
ATOM 1499 O O . CYS A 1 190 ? -17.867 -9.780 13.310 1.00 82.94 190 CYS A O 1
ATOM 1501 N N . ARG A 1 191 ? -16.271 -10.666 12.009 1.00 81.38 191 ARG A N 1
ATOM 1502 C CA . ARG A 1 191 ? -17.207 -11.406 11.143 1.00 81.38 191 ARG A CA 1
ATOM 1503 C C . ARG A 1 191 ? -17.920 -12.548 11.865 1.00 81.38 191 ARG A C 1
ATOM 1505 O O . ARG A 1 191 ? -19.072 -12.821 11.557 1.00 81.38 191 ARG A O 1
ATOM 1512 N N . GLN A 1 192 ? -17.247 -13.208 12.806 1.00 78.81 192 GLN A N 1
ATOM 1513 C CA . GLN A 1 192 ? -17.828 -14.297 13.597 1.00 78.81 192 GLN A CA 1
ATOM 1514 C C . GLN A 1 192 ? -18.763 -13.782 14.704 1.00 78.81 192 GLN A C 1
ATOM 1516 O O . GLN A 1 192 ? -19.776 -14.415 14.976 1.00 78.81 192 GLN A O 1
ATOM 1521 N N . GLY A 1 193 ? -18.464 -12.630 15.313 1.00 62.28 193 GLY A N 1
ATOM 1522 C CA . GLY A 1 193 ? -19.283 -12.034 16.377 1.00 62.28 193 GLY A CA 1
ATOM 1523 C C . GLY A 1 193 ? -20.562 -11.332 15.900 1.00 62.28 193 GLY A C 1
ATOM 1524 O O . GLY A 1 193 ? -21.483 -11.165 16.686 1.00 62.28 193 GLY A O 1
ATOM 1525 N N . LEU A 1 194 ? -20.645 -10.946 14.623 1.00 55.56 194 LEU A N 1
ATOM 1526 C CA . LEU A 1 194 ? -21.841 -10.351 13.999 1.00 55.56 194 LEU A CA 1
ATOM 1527 C C . LEU A 1 194 ? -22.899 -11.388 13.564 1.00 55.56 194 LEU A C 1
ATOM 1529 O O . LEU A 1 194 ? -23.924 -11.010 13.000 1.00 55.56 194 LEU A O 1
ATOM 1533 N N . GLY A 1 195 ? -22.646 -12.681 13.792 1.00 50.41 195 GLY A N 1
ATOM 1534 C CA . GLY A 1 195 ? -23.542 -13.789 13.446 1.00 50.41 195 GLY A CA 1
ATOM 1535 C C . GLY A 1 195 ? -24.121 -14.551 14.644 1.00 50.41 195 GLY A C 1
ATOM 1536 O O . GLY A 1 195 ? -24.583 -15.673 14.443 1.00 50.41 195 GLY A O 1
ATOM 1537 N N . ALA A 1 196 ? -24.055 -13.989 15.857 1.00 39.81 196 ALA A N 1
ATOM 1538 C CA . ALA A 1 196 ? -24.586 -14.578 17.091 1.00 39.81 196 ALA A CA 1
ATOM 1539 C C . ALA A 1 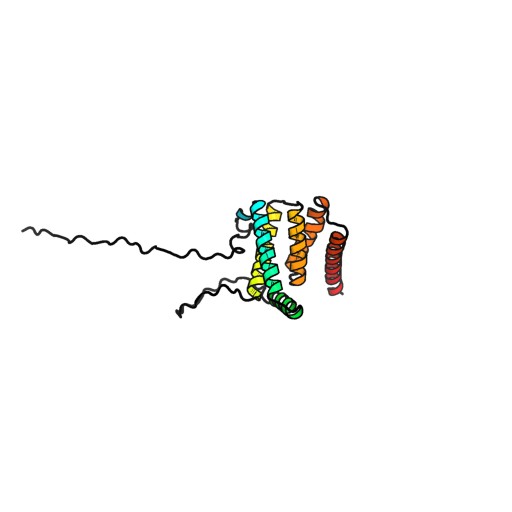196 ? -25.769 -13.771 17.641 1.00 39.81 196 ALA A C 1
ATOM 1541 O O . ALA A 1 196 ? -25.676 -12.523 17.640 1.00 39.81 196 ALA A O 1
#

pLDDT: mean 73.46, std 19.42, range [29.88, 94.88]

Foldseek 3Di:
DDDDDDDDDDPPDPPPVVPDPPDPPQPLLRPFDAVVVVTQPLLDPVNLVVLLVVLVVLVVVLVVVQVDPVSSLVLLQVQVVVPDDPDDDPDDDDDDDDDDDDPDDDSNVSVVSSLVSLVRSVSSCVVNVPQEPVLLVSLLVNLVSCVSSVVVVPNPVSLCCNQPPNCVVYNDPPVSNVVSVVVVVVVVCVVVVVVD

Radius of gyration: 25.35 Å; chains: 1; bounding box: 39×49×98 Å

Sequence (196 aa):
MSGSNTRPPARRGPSGAWGRLRQPQIDPLEVYGLPSKGETRLADPKTQETYFERIVARYMKFCASHPSGESLEAAFHSLDINSSSPSPTPPPLNPAKPQPLSTTSEPPQEMSTILMAMRKLREALVSGHRTDAFAQRVYTFQIRAAILCRHLETYHPALQHLLYRIHPKTPLSRPELQEFARYLILDAACRQGLGA

Secondary structure (DSSP, 8-state):
------PPP-------TT---PPP---TTTSS--GGGT--GGGSHHHHHHHHHHHHHHHHHHHHH--SHHHHHHHHHTTGGG------PPPP--------------HHHHHHHHHHHHHHHHHHHHHTT--SHHHHHHHHHHHHHHHHTT-HHHHHHHHHHIIIIITTTSPPPHHHHHHHHHHHHHHHHHHHHTT-